Protein AF-B0SJK5-F1 (afdb_monomer_lite)

Structure (mmCIF, N/CA/C/O backbone):
data_AF-B0SJK5-F1
#
_entry.id   AF-B0SJK5-F1
#
loop_
_atom_site.group_PDB
_atom_site.id
_atom_site.type_symbol
_atom_site.label_atom_id
_atom_site.label_alt_id
_atom_site.label_comp_id
_atom_site.label_asym_id
_atom_site.label_entity_id
_atom_site.label_seq_id
_atom_site.pdbx_PDB_ins_code
_atom_site.Cartn_x
_atom_site.Cartn_y
_atom_site.Cartn_z
_atom_site.occupancy
_atom_site.B_iso_or_equiv
_atom_site.auth_seq_id
_atom_site.auth_comp_id
_atom_site.auth_asym_id
_atom_site.auth_atom_id
_atom_site.pdbx_PDB_model_num
ATOM 1 N N . MET A 1 1 ? 8.992 25.778 20.814 1.00 47.56 1 MET A N 1
ATOM 2 C CA . MET A 1 1 ? 7.884 25.949 21.784 1.00 47.56 1 MET A CA 1
ATOM 3 C C . MET A 1 1 ? 6.843 24.825 21.743 1.00 47.56 1 MET A C 1
ATOM 5 O O . MET A 1 1 ? 6.606 24.255 22.794 1.00 47.56 1 MET A O 1
ATOM 9 N N . LYS A 1 2 ? 6.296 24.401 20.588 1.00 39.75 2 LYS A N 1
ATOM 10 C CA . LYS A 1 2 ? 5.302 23.296 20.538 1.00 39.75 2 LYS A CA 1
ATOM 11 C C . LYS A 1 2 ? 5.801 21.936 21.074 1.00 39.75 2 LYS A C 1
ATOM 13 O O . LYS A 1 2 ? 5.085 21.319 21.843 1.00 39.75 2 LYS A O 1
ATOM 18 N N . LYS A 1 3 ? 7.039 21.514 20.767 1.00 38.25 3 LYS A N 1
ATOM 19 C CA . LYS A 1 3 ? 7.625 20.263 21.310 1.00 38.25 3 LYS A CA 1
ATOM 20 C C . LYS A 1 3 ? 7.894 20.305 22.821 1.00 38.25 3 LYS A C 1
ATOM 22 O O . LYS A 1 3 ? 7.738 19.289 23.484 1.00 38.25 3 LYS A O 1
ATOM 27 N N . LEU A 1 4 ? 8.253 21.473 23.364 1.00 38.00 4 LEU A N 1
ATOM 28 C CA . LEU A 1 4 ? 8.407 21.647 24.813 1.00 38.00 4 LEU A CA 1
ATOM 29 C C . LEU A 1 4 ? 7.052 21.591 25.524 1.00 38.00 4 LEU A C 1
ATOM 31 O O . LEU A 1 4 ? 6.973 21.026 26.602 1.00 38.00 4 LEU A O 1
ATOM 35 N N . LEU A 1 5 ? 5.992 22.115 24.900 1.00 36.75 5 LEU A N 1
ATOM 36 C CA . LEU A 1 5 ? 4.636 22.056 25.444 1.00 36.75 5 LEU A CA 1
ATOM 37 C C . LEU A 1 5 ? 4.098 20.615 25.473 1.00 36.75 5 LEU A C 1
ATOM 39 O O . LEU A 1 5 ? 3.476 20.223 26.448 1.00 36.75 5 LEU A O 1
ATOM 43 N N . THR A 1 6 ? 4.384 19.796 24.453 1.00 42.41 6 THR A N 1
ATOM 44 C CA . THR A 1 6 ? 3.988 18.375 24.434 1.00 42.41 6 THR A CA 1
ATOM 45 C C . THR A 1 6 ? 4.735 17.547 25.481 1.00 42.41 6 T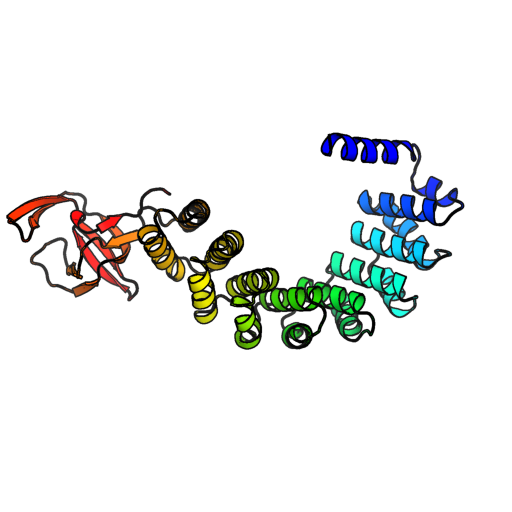HR A C 1
ATOM 47 O O . THR A 1 6 ? 4.131 16.683 26.105 1.00 42.41 6 THR A O 1
ATOM 50 N N . ILE A 1 7 ? 6.024 17.832 25.706 1.00 40.44 7 ILE A N 1
ATOM 51 C CA . ILE A 1 7 ? 6.830 17.179 26.751 1.00 40.44 7 ILE A CA 1
ATOM 52 C C . ILE A 1 7 ? 6.402 17.654 28.147 1.00 40.44 7 ILE A C 1
ATOM 54 O O . ILE A 1 7 ? 6.327 16.835 29.055 1.00 40.44 7 ILE A O 1
ATOM 58 N N . LEU A 1 8 ? 6.044 18.934 28.317 1.00 32.25 8 LEU A N 1
ATOM 59 C CA . LEU A 1 8 ? 5.482 19.431 29.576 1.00 32.25 8 LEU A CA 1
ATOM 60 C C . LEU A 1 8 ? 4.108 18.820 29.869 1.00 32.25 8 LEU A C 1
ATOM 62 O O . LEU A 1 8 ? 3.870 18.450 31.006 1.00 32.25 8 LEU A O 1
ATOM 66 N N . ILE A 1 9 ? 3.228 18.664 28.873 1.00 42.56 9 ILE A N 1
ATOM 67 C CA . ILE A 1 9 ? 1.924 18.001 29.056 1.00 42.56 9 ILE A CA 1
ATOM 68 C C . ILE A 1 9 ? 2.115 16.519 29.418 1.00 42.56 9 ILE A C 1
ATOM 70 O O . ILE A 1 9 ? 1.427 16.027 30.303 1.00 42.56 9 ILE A O 1
ATOM 74 N N . PHE A 1 10 ? 3.090 15.833 28.804 1.00 41.62 10 PHE A N 1
ATOM 75 C CA . PHE A 1 10 ? 3.460 14.456 29.165 1.00 41.62 10 PHE A CA 1
ATOM 76 C C . PHE A 1 10 ? 4.042 14.342 30.581 1.00 41.62 10 PHE A C 1
ATOM 78 O O . PHE A 1 10 ? 3.760 13.374 31.281 1.00 41.62 10 PHE A O 1
ATOM 85 N N . ALA A 1 11 ? 4.846 15.317 31.012 1.00 41.62 11 ALA A N 1
ATOM 86 C CA . ALA A 1 11 ? 5.429 15.346 32.352 1.00 41.62 11 ALA A CA 1
ATOM 87 C C . ALA A 1 11 ? 4.406 15.748 33.431 1.00 41.62 11 ALA A C 1
ATOM 89 O O . ALA A 1 11 ? 4.452 15.216 34.535 1.00 41.62 11 ALA A O 1
ATOM 90 N N . LEU A 1 12 ? 3.450 16.624 33.102 1.00 38.00 12 LEU A N 1
ATOM 91 C CA . LEU A 1 12 ? 2.357 17.026 33.993 1.00 38.00 12 LEU A CA 1
ATOM 92 C C . LEU A 1 12 ? 1.310 15.915 34.179 1.00 38.00 12 LEU A C 1
ATOM 94 O O . LEU A 1 12 ? 0.742 15.828 35.261 1.00 38.00 12 LEU A O 1
ATOM 98 N N . SER A 1 13 ? 1.090 15.035 33.191 1.00 45.41 13 SER A N 1
ATOM 99 C CA . SER A 1 13 ? 0.255 13.836 33.380 1.00 45.41 13 SER A CA 1
ATOM 100 C C . SER A 1 13 ? 0.984 12.724 34.142 1.00 45.41 13 SER A C 1
ATOM 102 O O . SER A 1 13 ? 0.387 12.082 34.995 1.00 45.41 13 SER A O 1
ATOM 104 N N . PHE A 1 14 ? 2.292 12.535 33.917 1.00 44.62 14 PHE A N 1
ATOM 105 C CA . PHE A 1 14 ? 3.084 11.550 34.675 1.00 44.62 14 PHE A CA 1
ATOM 106 C C . PHE A 1 14 ? 3.278 11.921 36.155 1.00 44.62 14 PHE A C 1
ATOM 108 O O . PHE A 1 14 ? 3.555 11.048 36.969 1.00 44.62 14 PHE A O 1
ATOM 115 N N . GLN A 1 15 ? 3.137 13.200 36.521 1.00 42.47 15 GLN A N 1
ATOM 116 C CA . GLN A 1 15 ? 3.214 13.650 37.915 1.00 42.47 15 GLN A CA 1
ATOM 117 C C . GLN A 1 15 ? 1.890 13.537 38.689 1.00 42.47 15 GLN A C 1
ATOM 119 O O . GLN A 1 15 ? 1.897 13.763 39.897 1.00 42.47 15 GLN A O 1
ATOM 124 N N . LEU A 1 16 ? 0.775 13.176 38.038 1.00 49.16 16 LEU A N 1
ATOM 125 C CA . LEU A 1 16 ? -0.516 12.978 38.713 1.00 49.16 16 LEU A CA 1
ATOM 126 C C . LEU A 1 16 ? -0.688 11.569 39.303 1.00 49.16 16 LEU A C 1
ATOM 128 O O . LEU A 1 16 ? -1.448 11.417 40.252 1.00 49.16 16 LEU A O 1
ATOM 132 N N . TYR A 1 17 ? 0.076 10.580 38.830 1.00 55.12 17 TYR A N 1
ATOM 133 C CA . TYR A 1 17 ? 0.035 9.207 39.337 1.00 55.12 17 TYR A CA 1
ATOM 134 C C . TYR A 1 17 ? 1.435 8.743 39.735 1.00 55.12 17 TYR A C 1
ATOM 136 O O . TYR A 1 17 ? 2.128 8.034 39.013 1.00 55.12 17 TYR A O 1
ATOM 144 N N . ALA A 1 18 ? 1.873 9.167 40.920 1.00 50.09 18 ALA A N 1
ATOM 145 C CA . ALA A 1 18 ? 3.076 8.627 41.555 1.00 50.09 18 ALA A CA 1
ATOM 146 C C . ALA A 1 18 ? 2.857 7.204 42.139 1.00 50.09 18 ALA A C 1
ATOM 148 O O . ALA A 1 18 ? 3.773 6.657 42.754 1.00 50.09 18 ALA A O 1
ATOM 149 N N . GLY A 1 19 ? 1.654 6.626 41.977 1.00 63.62 19 GLY A N 1
ATOM 150 C CA . GLY A 1 19 ? 1.214 5.332 42.510 1.00 63.62 19 GLY A CA 1
ATOM 151 C C . GLY A 1 19 ? 1.031 4.230 41.455 1.00 63.62 19 GLY A C 1
ATOM 152 O O . GLY A 1 19 ? 1.315 4.406 40.271 1.00 63.62 19 GLY A O 1
ATOM 153 N N . ASP A 1 20 ? 0.589 3.046 41.893 1.00 85.25 20 ASP A N 1
ATOM 154 C CA . ASP A 1 20 ? 0.128 1.995 40.978 1.00 85.25 20 ASP A CA 1
ATOM 155 C C . ASP A 1 20 ? -1.235 2.410 40.413 1.00 85.25 20 ASP A C 1
ATOM 157 O O . ASP A 1 20 ? -2.214 2.459 41.158 1.00 85.25 20 ASP A O 1
ATOM 161 N N . LEU A 1 21 ? -1.317 2.622 39.093 1.00 92.44 21 LEU A N 1
ATOM 162 C CA . LEU A 1 21 ? -2.557 2.968 38.383 1.00 92.44 21 LEU A CA 1
ATOM 163 C C . LEU A 1 21 ? -3.749 2.077 38.776 1.00 92.44 21 LEU A C 1
ATOM 165 O O . LEU A 1 21 ? -4.899 2.502 38.701 1.00 92.44 21 LEU A O 1
ATOM 169 N N . LYS A 1 22 ? -3.510 0.821 39.182 1.00 91.31 22 LYS A N 1
ATOM 170 C CA . LYS A 1 22 ? -4.571 -0.071 39.669 1.00 91.31 22 LYS A CA 1
ATOM 171 C C . LYS A 1 22 ? -5.214 0.428 40.962 1.00 91.31 22 LYS A C 1
ATOM 173 O O . LYS A 1 22 ? -6.420 0.254 41.133 1.00 91.31 22 LYS A O 1
ATOM 178 N N . ASP A 1 23 ? -4.425 0.958 41.882 1.00 91.38 23 ASP A N 1
ATOM 179 C CA . ASP A 1 23 ? -4.920 1.498 43.142 1.00 91.38 23 ASP A CA 1
ATOM 180 C C . ASP A 1 23 ? -5.551 2.872 42.930 1.00 91.38 23 ASP A C 1
ATOM 182 O O . ASP A 1 23 ? -6.634 3.114 43.461 1.00 91.38 23 ASP A O 1
ATOM 186 N N . ASP A 1 24 ? -4.977 3.683 42.042 1.00 93.31 24 ASP A N 1
ATOM 187 C CA . ASP A 1 24 ? -5.571 4.954 41.621 1.00 93.31 24 ASP A CA 1
ATOM 188 C C . ASP A 1 24 ? -6.954 4.741 40.979 1.00 93.31 24 ASP A C 1
ATOM 190 O O . ASP A 1 2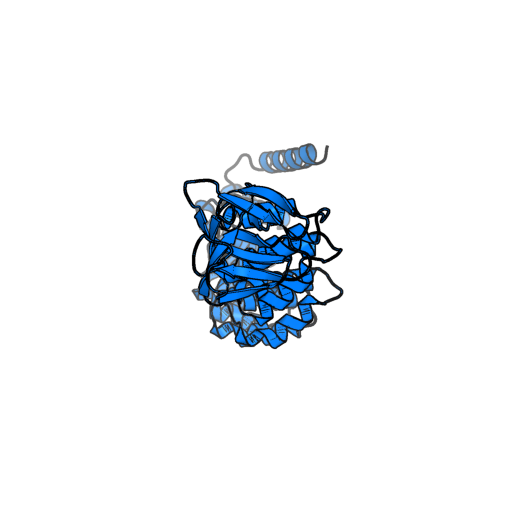4 ? -7.915 5.449 41.271 1.00 93.31 24 ASP A O 1
ATOM 194 N N . LEU A 1 25 ? -7.116 3.693 40.161 1.00 94.69 25 LEU A N 1
ATOM 195 C CA . LEU A 1 25 ? -8.410 3.357 39.558 1.00 94.69 25 LEU A CA 1
ATOM 196 C C . LEU A 1 25 ? -9.474 2.989 40.605 1.00 94.69 25 LEU A C 1
ATOM 198 O O . LEU A 1 25 ? -10.662 3.214 40.374 1.00 94.69 25 LEU A O 1
ATOM 202 N N . LYS A 1 26 ? -9.071 2.398 41.738 1.00 91.75 26 LYS A N 1
ATOM 203 C CA . LYS A 1 26 ? -9.996 2.034 42.825 1.00 91.75 26 LYS A CA 1
ATOM 204 C C . LYS A 1 26 ? -10.396 3.238 43.668 1.00 91.75 26 LYS A C 1
ATOM 206 O O . LYS A 1 26 ? -11.513 3.251 44.177 1.00 91.75 26 LYS A O 1
ATOM 211 N N . SER A 1 27 ? -9.483 4.185 43.877 1.00 92.56 27 SER A N 1
ATOM 212 C CA . SER A 1 27 ? -9.751 5.401 44.649 1.00 92.56 27 SER A CA 1
ATOM 213 C C . SER A 1 27 ? -10.490 6.460 43.831 1.00 92.56 27 SER A C 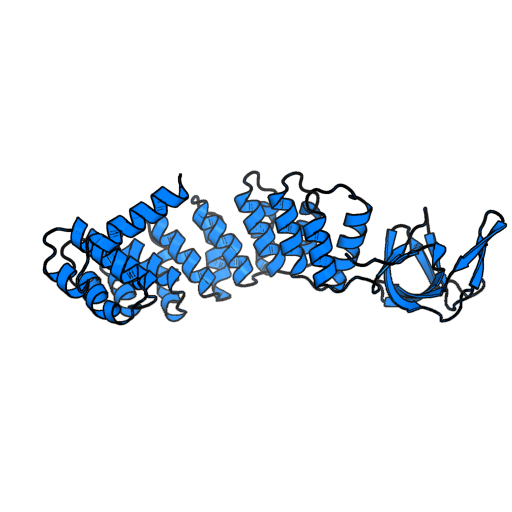1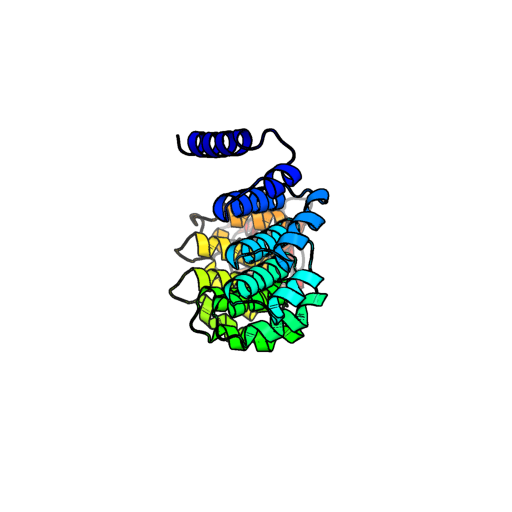
ATOM 215 O O . SER A 1 27 ? -11.137 7.325 44.420 1.00 92.56 27 SER A O 1
ATOM 217 N N . ALA A 1 28 ? -10.443 6.366 42.498 1.00 93.38 28 ALA A N 1
ATOM 218 C CA . ALA A 1 28 ? -11.090 7.307 41.601 1.00 93.38 28 ALA A CA 1
ATOM 219 C C . ALA A 1 28 ? -12.609 7.386 41.820 1.00 93.38 28 ALA A C 1
ATOM 221 O O . ALA A 1 28 ? -13.339 6.393 41.724 1.00 93.38 28 ALA A O 1
ATOM 222 N N . THR A 1 29 ? -13.101 8.601 42.061 1.00 89.00 29 THR A N 1
ATOM 223 C CA . THR A 1 29 ? -14.508 8.838 42.442 1.00 89.00 29 THR A CA 1
ATOM 224 C C . THR A 1 29 ? -15.389 9.278 41.278 1.00 89.00 29 THR A C 1
ATOM 226 O O . THR A 1 29 ? -16.610 9.157 41.355 1.00 89.00 29 THR A O 1
ATOM 229 N N . GLY A 1 30 ? -14.792 9.758 40.184 1.00 92.00 30 GLY A N 1
ATOM 230 C CA . GLY A 1 30 ? -15.519 10.287 39.032 1.00 92.00 30 GLY A CA 1
ATOM 231 C C . GLY A 1 30 ? -15.109 9.661 37.703 1.00 92.00 30 GLY A C 1
ATOM 232 O O . GLY A 1 30 ? -13.968 9.242 37.512 1.00 92.00 30 GLY A O 1
ATOM 233 N N . ASP A 1 31 ? -16.036 9.679 36.742 1.00 94.00 31 ASP A N 1
ATOM 234 C CA . ASP A 1 31 ? -15.820 9.181 35.379 1.00 94.00 31 ASP A CA 1
ATOM 235 C C . ASP A 1 31 ? -14.565 9.764 34.728 1.00 94.00 31 ASP A C 1
ATOM 237 O O . ASP A 1 31 ? -13.803 9.032 34.107 1.00 94.00 31 ASP A O 1
ATOM 241 N N . SER A 1 32 ? -14.329 11.073 34.867 1.00 94.88 32 SER A N 1
ATOM 242 C CA . SER A 1 32 ? -13.195 11.741 34.214 1.00 94.88 32 SER A CA 1
ATOM 243 C C . SER A 1 32 ? -11.845 11.203 34.691 1.00 94.88 32 SER A C 1
ATOM 245 O O . SER A 1 32 ? -10.926 11.050 33.889 1.00 94.88 32 SER A O 1
ATOM 247 N N . GLU A 1 33 ? -11.727 10.919 35.986 1.00 95.50 33 GLU A N 1
ATOM 248 C CA . GLU A 1 33 ? -10.512 10.387 36.599 1.00 95.50 33 GLU A CA 1
ATOM 249 C C . GLU A 1 33 ? -10.305 8.930 36.172 1.00 95.50 33 GLU A C 1
ATOM 251 O O . GLU A 1 33 ? -9.268 8.599 35.597 1.00 95.50 33 GLU A O 1
ATOM 256 N N . LYS A 1 34 ? -11.351 8.097 36.298 1.00 96.94 34 LYS A N 1
ATOM 257 C CA . LYS A 1 34 ? -11.345 6.700 35.828 1.00 96.94 34 LYS A CA 1
ATOM 258 C C . LYS A 1 34 ? -10.966 6.601 34.345 1.00 96.94 34 LYS A C 1
ATOM 260 O O . LYS A 1 34 ? -10.162 5.753 33.970 1.00 96.94 34 LYS A O 1
ATOM 265 N N . ILE A 1 35 ? -11.506 7.481 33.499 1.00 97.75 35 ILE A N 1
ATOM 266 C CA . ILE A 1 35 ? -11.202 7.536 32.060 1.00 97.75 35 ILE A CA 1
ATOM 267 C C . ILE A 1 35 ? -9.724 7.873 31.819 1.00 97.75 35 ILE A C 1
ATOM 269 O O . ILE A 1 35 ? -9.089 7.213 30.997 1.00 97.75 35 ILE A O 1
ATOM 273 N N . SER A 1 36 ? -9.160 8.856 32.532 1.00 97.19 36 SER A N 1
ATOM 274 C CA . SER A 1 36 ? -7.736 9.205 32.401 1.00 97.19 36 SER A CA 1
ATOM 275 C C . SER A 1 36 ? -6.839 8.026 32.775 1.00 97.19 36 SER A C 1
ATOM 277 O O . SER A 1 36 ? -5.954 7.658 32.003 1.00 97.19 36 SER A O 1
ATOM 279 N N . ILE A 1 37 ? -7.127 7.378 33.906 1.00 97.94 37 ILE A N 1
ATOM 280 C CA . ILE A 1 37 ? -6.361 6.228 34.402 1.00 97.94 37 ILE A CA 1
ATOM 281 C C . ILE A 1 37 ? -6.437 5.062 33.416 1.00 97.94 37 ILE A C 1
ATOM 283 O O . ILE A 1 37 ? -5.417 4.475 33.059 1.00 97.94 37 ILE A O 1
ATOM 287 N N . LEU A 1 38 ? -7.634 4.745 32.913 1.00 98.38 38 LEU A N 1
ATOM 288 C CA . LEU A 1 38 ? -7.813 3.697 31.909 1.00 98.38 38 LEU A CA 1
ATOM 289 C C . LEU A 1 38 ? -7.038 4.004 30.625 1.00 98.38 38 LEU A C 1
ATOM 291 O O . LEU A 1 38 ? -6.437 3.096 30.046 1.00 98.38 38 LEU A O 1
ATOM 295 N N . ALA A 1 39 ? -7.031 5.257 30.167 1.00 98.06 39 ALA A N 1
ATOM 296 C CA . ALA A 1 39 ? -6.271 5.660 28.988 1.00 98.06 39 ALA A CA 1
ATOM 297 C C . ALA A 1 39 ? -4.755 5.496 29.200 1.00 98.06 39 ALA A C 1
ATOM 299 O O . ALA A 1 39 ? -4.051 5.052 28.292 1.00 98.06 39 ALA A O 1
ATOM 300 N N . GLU A 1 40 ? -4.248 5.821 30.389 1.00 97.56 40 GLU A N 1
ATOM 301 C CA . GLU A 1 40 ? -2.839 5.629 30.751 1.00 97.56 40 GLU A CA 1
ATOM 302 C C . GLU A 1 40 ? -2.464 4.148 30.844 1.00 97.56 40 GLU A C 1
ATOM 304 O O . GLU A 1 40 ? -1.473 3.730 30.240 1.00 97.56 40 GLU A O 1
ATOM 309 N N . MET A 1 41 ? -3.308 3.331 31.484 1.00 97.44 41 MET A N 1
ATOM 310 C CA . MET A 1 41 ? -3.168 1.873 31.494 1.00 97.44 41 MET A CA 1
ATOM 311 C C . MET A 1 41 ? -3.074 1.314 30.071 1.00 97.44 41 MET A C 1
ATOM 313 O O . MET A 1 41 ? -2.173 0.530 29.781 1.00 97.44 41 MET A O 1
ATOM 317 N N . GLY A 1 42 ? -3.957 1.749 29.166 1.00 97.25 42 GLY A N 1
ATOM 318 C CA . GLY A 1 42 ? -3.936 1.344 27.759 1.00 97.25 42 GLY A CA 1
ATOM 319 C C . GLY A 1 42 ? -2.618 1.689 27.060 1.00 97.25 42 GLY A C 1
ATOM 320 O O . GLY A 1 42 ? -1.951 0.820 26.496 1.00 97.25 42 GLY A O 1
ATOM 321 N N . LYS A 1 43 ? -2.208 2.959 27.152 1.00 96.88 43 LYS A N 1
ATOM 322 C CA . LYS A 1 43 ? -0.992 3.487 26.510 1.00 96.88 43 LYS A CA 1
ATOM 323 C C . LYS A 1 43 ? 0.304 2.897 27.057 1.00 96.88 43 LYS A C 1
ATOM 325 O O . LYS A 1 43 ? 1.282 2.848 26.313 1.00 96.88 43 LYS A O 1
ATOM 330 N N . SER A 1 44 ? 0.323 2.460 28.317 1.00 95.62 44 SER A N 1
ATOM 331 C CA . SER A 1 44 ? 1.498 1.818 28.921 1.00 95.62 44 SER A CA 1
ATOM 332 C C . SER A 1 44 ? 1.924 0.547 28.175 1.00 95.62 44 SER A C 1
ATOM 334 O O . SER A 1 44 ? 3.106 0.210 28.151 1.00 95.62 44 SER A O 1
ATOM 336 N N . GLY A 1 45 ? 0.971 -0.169 27.561 1.00 93.75 45 GLY A N 1
ATOM 337 C CA . GLY A 1 45 ? 1.222 -1.469 26.941 1.00 93.75 45 GLY A CA 1
ATOM 338 C C . GLY A 1 45 ? 1.455 -2.611 27.940 1.00 93.75 45 GLY A C 1
ATOM 339 O O . GLY A 1 45 ? 1.775 -3.724 27.521 1.00 93.75 45 GLY A O 1
ATOM 340 N N . GLU A 1 46 ? 1.320 -2.376 29.249 1.00 95.00 46 GLU A N 1
ATOM 341 C CA . GLU A 1 46 ? 1.644 -3.375 30.266 1.00 95.00 46 GLU A CA 1
ATOM 342 C C . GLU A 1 46 ? 0.520 -4.403 30.450 1.00 95.00 46 GLU A C 1
ATOM 344 O O . GLU A 1 46 ? -0.617 -4.086 30.805 1.00 95.00 46 GLU A O 1
ATOM 349 N N . THR A 1 47 ? 0.858 -5.686 30.296 1.00 95.75 47 THR A N 1
ATOM 350 C CA . THR A 1 47 ? -0.106 -6.799 30.372 1.00 95.75 47 THR A CA 1
ATOM 351 C C . THR A 1 47 ? -0.795 -6.919 31.731 1.00 95.75 47 THR A C 1
ATOM 353 O O . THR A 1 47 ? -1.923 -7.410 31.805 1.00 95.75 47 THR A O 1
ATOM 356 N N . LYS A 1 48 ? -0.162 -6.425 32.805 1.00 95.44 48 LYS A N 1
ATOM 357 C CA . LYS A 1 48 ? -0.740 -6.393 34.157 1.00 95.44 48 LYS A CA 1
ATOM 358 C C . LYS A 1 48 ? -2.051 -5.594 34.219 1.00 95.44 48 LYS A C 1
ATOM 360 O O . LYS A 1 48 ? -2.889 -5.882 35.073 1.00 95.44 48 LYS A O 1
ATOM 365 N N . TYR A 1 49 ? -2.261 -4.655 33.290 1.00 97.56 49 TYR A N 1
ATOM 366 C CA . TYR A 1 49 ? -3.478 -3.847 33.221 1.00 97.56 49 TYR A CA 1
ATOM 367 C C . TYR A 1 49 ? -4.613 -4.478 32.410 1.00 97.56 49 TYR A C 1
ATOM 369 O O . TYR A 1 49 ? -5.742 -4.007 32.494 1.00 97.56 49 TYR A O 1
ATOM 377 N N . VAL A 1 50 ? -4.385 -5.586 31.696 1.00 97.94 50 VAL A N 1
ATOM 378 C CA . VAL A 1 50 ? -5.448 -6.237 30.908 1.00 97.94 50 VAL A CA 1
ATOM 379 C C . VAL A 1 50 ? -6.644 -6.600 31.785 1.00 97.94 50 VAL A C 1
ATOM 381 O O . VAL A 1 50 ? -7.777 -6.281 31.436 1.00 97.94 50 VAL A O 1
ATOM 384 N N . LYS A 1 51 ? -6.409 -7.218 32.949 1.00 97.56 51 LYS A N 1
ATOM 385 C CA . LYS A 1 51 ? -7.485 -7.614 33.867 1.00 97.56 51 LYS A CA 1
ATOM 386 C C . LYS A 1 51 ? -8.276 -6.418 34.433 1.00 97.56 51 LYS A C 1
ATOM 388 O O . LYS A 1 51 ? -9.488 -6.417 34.242 1.00 97.56 51 LYS A O 1
ATOM 393 N N . PRO A 1 52 ? -7.664 -5.406 35.084 1.00 97.19 52 PRO A N 1
ATOM 394 C CA . PRO A 1 52 ? -8.426 -4.275 35.624 1.00 97.19 52 PRO A CA 1
ATOM 395 C C . PRO A 1 52 ? -9.146 -3.465 34.537 1.00 97.19 52 PRO A C 1
ATOM 397 O O . PRO A 1 52 ? -10.273 -3.029 34.757 1.00 97.19 52 PRO A O 1
ATOM 400 N N . VAL A 1 53 ? -8.559 -3.318 33.343 1.00 98.56 53 VAL A N 1
ATOM 401 C CA . VAL A 1 53 ? -9.244 -2.667 32.215 1.00 98.56 53 VAL A CA 1
ATOM 402 C C . VAL A 1 53 ? -10.439 -3.511 31.750 1.00 98.56 53 VAL A C 1
ATOM 404 O O . VAL A 1 53 ? -11.518 -2.969 31.529 1.00 98.56 53 VAL A O 1
ATOM 407 N N . THR A 1 54 ? -10.292 -4.836 31.661 1.00 98.62 54 THR A N 1
ATOM 408 C CA . THR A 1 54 ? -11.400 -5.743 31.308 1.00 98.62 54 THR A CA 1
ATOM 409 C C . THR A 1 54 ? -12.549 -5.652 32.314 1.00 98.62 54 THR A C 1
ATOM 411 O O . THR A 1 54 ? -13.708 -5.575 31.917 1.00 98.62 54 THR A O 1
ATOM 414 N N . GLU A 1 55 ? -12.247 -5.578 33.612 1.00 98.00 55 GLU A N 1
ATOM 415 C CA . GLU A 1 55 ? -13.264 -5.396 34.655 1.00 98.00 55 GLU A CA 1
ATOM 416 C C . GLU A 1 55 ? -14.049 -4.086 34.468 1.00 98.00 55 GLU A C 1
ATOM 418 O O . GLU A 1 55 ? -15.266 -4.078 34.654 1.00 98.00 55 GLU A O 1
ATOM 423 N N . GLN A 1 56 ? -13.392 -2.998 34.046 1.00 98.31 56 GLN A N 1
ATOM 424 C CA . GLN A 1 56 ? -14.076 -1.738 33.732 1.00 98.31 56 GLN A CA 1
ATOM 425 C C . GLN A 1 56 ? -14.889 -1.797 32.438 1.00 98.31 56 GLN A C 1
ATOM 427 O O . GLN A 1 56 ? -15.922 -1.139 32.364 1.00 98.31 56 GLN A O 1
ATOM 432 N N . LEU A 1 57 ? -14.488 -2.595 31.443 1.00 98.56 57 LEU A N 1
ATOM 433 C CA . LEU A 1 57 ? -15.327 -2.847 30.267 1.00 98.56 57 LEU A CA 1
ATOM 434 C C . LEU A 1 57 ? -16.617 -3.575 30.662 1.00 98.56 57 LEU A C 1
ATOM 436 O O . LEU A 1 57 ? -17.685 -3.224 30.182 1.00 98.56 57 LEU A O 1
ATOM 440 N N . GLU A 1 58 ? -16.533 -4.574 31.539 1.00 97.94 58 GLU A N 1
ATOM 441 C CA . GLU A 1 58 ? -17.690 -5.397 31.910 1.00 97.94 58 GLU A CA 1
ATOM 442 C C . GLU A 1 58 ? -18.613 -4.728 32.937 1.00 97.94 58 GLU A C 1
ATOM 444 O O . GLU A 1 58 ? -19.823 -4.952 32.917 1.00 97.94 58 GLU A O 1
ATOM 449 N N . LYS A 1 59 ? -18.047 -3.954 33.871 1.00 96.69 59 LYS A N 1
ATOM 450 C CA . LYS A 1 59 ? -18.752 -3.473 35.075 1.00 96.69 59 LYS A CA 1
ATOM 451 C C . LYS A 1 59 ? -18.670 -1.962 35.282 1.00 96.69 59 LYS A C 1
ATOM 453 O O . LYS A 1 59 ? -19.129 -1.474 36.311 1.00 96.69 59 LYS A O 1
ATOM 458 N N . GLY A 1 60 ? -18.080 -1.224 34.342 1.00 96.06 60 GLY A N 1
ATOM 459 C CA . GLY A 1 60 ? -17.984 0.231 34.417 1.00 96.06 60 GLY A CA 1
ATOM 460 C C . GLY A 1 60 ? -19.364 0.879 34.530 1.00 96.06 60 GLY A C 1
ATOM 461 O O . GLY A 1 60 ? -20.272 0.569 33.755 1.00 96.06 60 GLY A O 1
ATOM 462 N N . GLU A 1 61 ? -19.505 1.787 35.496 1.00 93.56 61 GLU A N 1
ATOM 463 C CA . GLU A 1 61 ? -20.782 2.413 35.876 1.00 93.56 61 GLU A CA 1
ATOM 464 C C . GLU A 1 61 ? -21.427 3.167 34.709 1.00 93.56 61 GLU A C 1
ATOM 466 O O . GLU A 1 61 ? -22.635 3.072 34.488 1.00 93.56 61 GLU A O 1
ATOM 471 N N . SER A 1 62 ? -20.615 3.877 33.923 1.00 96.25 62 SER A N 1
ATOM 472 C CA . SER A 1 62 ? -21.073 4.641 32.767 1.00 96.25 62 SER A CA 1
ATOM 473 C C . SER A 1 62 ? -20.558 4.069 31.449 1.00 96.25 62 SER A C 1
ATOM 475 O O . SER A 1 62 ? -19.488 3.459 31.366 1.00 96.25 62 SER A O 1
ATOM 477 N N . SER A 1 63 ? -21.306 4.336 30.378 1.00 97.19 63 SER A N 1
ATOM 478 C CA . SER A 1 63 ? -20.911 3.994 29.009 1.00 97.19 63 SER A CA 1
ATOM 479 C C . SER A 1 63 ? -19.577 4.618 28.605 1.00 97.19 63 SER A C 1
ATOM 481 O O . SER A 1 63 ? -18.821 4.028 27.840 1.00 97.19 63 SER A O 1
ATOM 483 N N . LYS A 1 64 ? -19.236 5.790 29.156 1.00 97.56 64 LYS A N 1
ATOM 484 C CA . LYS A 1 64 ? -17.958 6.464 28.896 1.00 97.56 64 LYS A CA 1
ATOM 485 C C . LYS A 1 64 ? -16.782 5.689 29.486 1.00 97.56 64 LYS A C 1
ATOM 487 O O . LYS A 1 64 ? -15.766 5.543 28.810 1.00 97.56 64 LYS A O 1
ATOM 492 N N . ILE A 1 65 ? -16.930 5.161 30.705 1.00 98.19 65 ILE A N 1
ATOM 493 C CA . ILE A 1 65 ? -15.918 4.301 31.337 1.00 98.19 65 ILE A CA 1
ATOM 494 C C . ILE A 1 65 ? -15.747 3.017 30.524 1.00 98.19 65 ILE A C 1
ATOM 496 O O . ILE A 1 65 ? -14.622 2.673 30.162 1.00 98.19 65 ILE A O 1
ATOM 500 N N . ARG A 1 66 ? -16.852 2.340 30.181 1.00 98.56 66 ARG A N 1
ATOM 501 C CA . ARG A 1 66 ? -16.804 1.092 29.400 1.00 98.56 66 ARG A CA 1
ATOM 502 C C . ARG A 1 66 ? -16.203 1.306 28.008 1.00 98.56 66 ARG A C 1
ATOM 504 O O . ARG A 1 66 ? -15.357 0.527 27.580 1.00 98.56 66 ARG A O 1
ATOM 511 N N . ALA A 1 67 ? -16.559 2.396 27.327 1.00 98.62 67 ALA A N 1
ATOM 512 C CA . ALA A 1 67 ? -15.988 2.748 26.029 1.00 98.62 67 ALA A CA 1
ATOM 513 C C . ALA A 1 67 ? -14.483 3.042 26.129 1.00 98.62 67 ALA A C 1
ATOM 515 O O . ALA A 1 67 ? -13.707 2.540 25.319 1.00 98.62 67 ALA A O 1
ATOM 516 N N . GLN A 1 68 ? -14.043 3.791 27.148 1.00 98.62 68 GLN A N 1
ATOM 517 C CA . GLN A 1 68 ? -12.615 4.014 27.371 1.00 98.62 68 GLN A CA 1
ATOM 518 C C . GLN A 1 68 ? -11.881 2.704 27.679 1.00 98.62 68 GLN A C 1
ATOM 520 O O . GLN A 1 68 ? -10.789 2.486 27.158 1.00 98.62 68 GLN A O 1
ATOM 525 N N . ALA A 1 69 ? -12.474 1.814 28.476 1.00 98.69 69 ALA A N 1
ATOM 526 C CA . ALA A 1 69 ? -11.907 0.501 28.747 1.00 98.69 69 ALA A CA 1
ATOM 527 C C . ALA A 1 69 ? -11.757 -0.335 27.462 1.00 98.69 69 ALA A C 1
ATOM 529 O O . ALA A 1 69 ? -10.703 -0.935 27.247 1.00 98.69 69 ALA A O 1
ATOM 530 N N . ALA A 1 70 ? -12.751 -0.316 26.565 1.00 98.81 70 ALA A N 1
ATOM 531 C CA . ALA A 1 70 ? -12.654 -0.959 25.254 1.00 98.81 70 ALA A CA 1
ATOM 532 C C . ALA A 1 70 ? -11.486 -0.398 24.423 1.00 98.81 70 ALA A C 1
ATOM 534 O O . ALA A 1 70 ? -10.657 -1.164 23.927 1.00 98.81 70 ALA A O 1
ATOM 535 N N . THR A 1 71 ? -11.366 0.931 24.333 1.00 98.62 71 THR A N 1
ATOM 536 C CA . THR A 1 71 ? -10.242 1.603 23.658 1.00 98.62 71 THR A CA 1
ATOM 537 C C . THR A 1 71 ? -8.897 1.170 24.243 1.00 98.62 71 THR A C 1
ATOM 539 O O . THR A 1 71 ? -7.994 0.775 23.502 1.00 98.62 71 THR A O 1
ATOM 542 N N . SER A 1 72 ? -8.777 1.159 25.572 1.00 98.69 72 SER A N 1
ATOM 543 C CA . SER A 1 72 ? -7.557 0.756 26.274 1.00 98.69 72 SER A CA 1
ATOM 544 C C . SER A 1 72 ? -7.203 -0.717 26.050 1.00 98.69 72 SER A C 1
ATOM 546 O O . SER A 1 72 ? -6.027 -1.044 25.909 1.00 98.69 72 SER A O 1
ATOM 548 N N . LEU A 1 73 ? -8.185 -1.620 25.937 1.00 98.69 73 LEU A N 1
ATOM 549 C CA . LEU A 1 73 ? -7.936 -3.011 25.530 1.00 98.69 73 LEU A CA 1
ATOM 550 C C . LEU A 1 73 ? -7.427 -3.112 24.088 1.00 98.69 73 LEU A C 1
ATOM 552 O O . LEU A 1 73 ? -6.555 -3.936 23.803 1.00 98.69 73 LEU A O 1
ATOM 556 N N . GLY A 1 74 ? -7.919 -2.256 23.190 1.00 98.12 74 GLY A N 1
ATOM 557 C CA . GLY A 1 74 ? -7.390 -2.119 21.834 1.00 98.12 74 GLY A CA 1
ATOM 558 C C . GLY A 1 74 ? -5.926 -1.669 21.810 1.00 98.12 74 GLY A C 1
ATOM 559 O O . GLY A 1 74 ? -5.136 -2.197 21.022 1.00 98.12 74 GLY A O 1
ATOM 560 N N . ASP A 1 75 ? -5.546 -0.734 22.685 1.00 98.06 75 ASP A N 1
ATOM 561 C CA . ASP A 1 75 ? -4.156 -0.284 22.872 1.00 98.06 75 ASP A CA 1
ATOM 562 C C . ASP A 1 75 ? -3.260 -1.410 23.406 1.00 98.06 75 ASP A C 1
ATOM 564 O O . ASP A 1 75 ? -2.199 -1.676 22.836 1.00 98.06 75 ASP A O 1
ATOM 568 N N . LEU A 1 76 ? -3.739 -2.135 24.421 1.00 97.75 76 LEU A N 1
ATOM 569 C CA . LEU A 1 76 ? -3.080 -3.313 25.002 1.00 97.75 76 LEU A CA 1
ATOM 570 C C . LEU A 1 76 ? -3.065 -4.529 24.062 1.00 97.75 76 LEU A C 1
ATOM 572 O O . LEU A 1 76 ? -2.398 -5.524 24.345 1.00 97.75 76 LEU A O 1
ATOM 576 N N . LYS A 1 77 ? -3.812 -4.470 22.955 1.00 97.12 77 LYS A N 1
ATOM 577 C CA . LYS A 1 77 ? -4.056 -5.573 22.019 1.00 97.12 77 LYS A CA 1
ATOM 578 C C . LYS A 1 77 ? -4.594 -6.846 22.699 1.00 97.12 77 LYS A C 1
ATOM 580 O O . LYS A 1 77 ? -4.194 -7.957 22.346 1.00 97.12 77 LYS A O 1
ATOM 585 N N . ALA A 1 78 ? -5.502 -6.693 23.663 1.00 96.81 78 ALA A N 1
ATOM 586 C CA . ALA A 1 78 ? -6.016 -7.772 24.511 1.00 96.81 78 ALA A CA 1
ATOM 587 C C . ALA A 1 78 ? -7.555 -7.751 24.636 1.00 96.81 78 ALA A C 1
ATOM 589 O O . ALA A 1 78 ? -8.223 -6.933 24.014 1.00 96.81 78 ALA A O 1
ATOM 590 N N . GLY A 1 79 ? -8.121 -8.685 25.414 1.00 95.50 79 GLY A N 1
ATOM 591 C CA . GLY A 1 79 ? -9.550 -8.692 25.771 1.00 95.50 79 GLY A CA 1
ATOM 592 C C . GLY A 1 79 ? -10.515 -8.938 24.607 1.00 95.50 79 GLY A C 1
ATOM 593 O O . GLY A 1 79 ? -11.630 -8.429 24.605 1.00 95.50 79 GLY A O 1
ATOM 594 N N . PHE A 1 80 ? -10.094 -9.667 23.565 1.00 94.69 80 PHE A N 1
ATOM 595 C CA . PHE A 1 80 ? -10.888 -9.784 22.335 1.00 94.69 80 PHE A CA 1
ATOM 596 C C . PHE A 1 80 ? -12.265 -10.442 22.547 1.00 94.69 80 PHE A C 1
ATOM 598 O O . PHE A 1 80 ? -13.215 -10.049 21.878 1.00 94.69 80 PHE A O 1
ATOM 605 N N . ASN A 1 81 ? -12.394 -11.398 23.477 1.00 96.75 81 ASN A N 1
ATOM 606 C CA . ASN A 1 81 ? -13.680 -12.038 23.783 1.00 96.75 81 ASN A CA 1
ATOM 607 C C . ASN A 1 81 ? -14.635 -11.064 24.485 1.00 96.75 81 ASN A C 1
ATOM 609 O O . ASN A 1 81 ? -15.838 -11.070 24.243 1.00 96.75 81 ASN A O 1
ATOM 613 N N . GLU A 1 82 ? -14.107 -10.232 25.373 1.00 98.19 82 GLU A N 1
ATOM 614 C CA . GLU A 1 82 ? -14.873 -9.254 26.134 1.00 98.19 82 GLU A CA 1
ATOM 615 C C . GLU A 1 82 ? -15.289 -8.085 25.239 1.00 98.19 82 GLU A C 1
ATOM 617 O O . GLU A 1 82 ? -16.440 -7.659 25.282 1.00 98.19 82 GLU A O 1
ATOM 622 N N . LEU A 1 83 ? -14.415 -7.668 24.320 1.00 98.62 83 LEU A N 1
ATOM 623 C CA . LEU A 1 83 ? -14.746 -6.722 23.254 1.00 98.62 83 LEU A CA 1
ATOM 624 C C . LEU A 1 83 ? -15.849 -7.258 22.322 1.00 98.62 83 LEU A C 1
ATOM 626 O O . LEU A 1 83 ? -16.733 -6.502 21.923 1.00 98.62 83 LEU A O 1
ATOM 630 N N . HIS A 1 84 ? -15.843 -8.558 21.993 1.00 98.44 84 HIS A N 1
ATOM 631 C CA . HIS A 1 84 ? -16.943 -9.192 21.249 1.00 98.44 84 HIS A CA 1
ATOM 632 C C . HIS A 1 84 ? -18.271 -9.101 22.009 1.00 98.44 84 HIS A C 1
ATOM 634 O O . HIS A 1 84 ? -19.276 -8.681 21.437 1.00 98.44 84 HIS A O 1
ATOM 640 N N . LYS A 1 85 ? -18.275 -9.432 23.307 1.00 98.25 85 LYS A N 1
ATOM 641 C CA . LYS A 1 85 ? -19.478 -9.335 24.153 1.00 98.25 85 LYS A CA 1
ATOM 642 C C . LYS A 1 85 ? -19.999 -7.901 24.252 1.00 98.25 85 LYS A C 1
ATOM 644 O O . LYS A 1 85 ? -21.207 -7.696 24.137 1.00 98.25 85 LYS A O 1
ATOM 649 N N . ALA A 1 86 ? -19.107 -6.930 24.444 1.00 98.31 86 ALA A N 1
ATOM 650 C CA . ALA A 1 86 ? -19.459 -5.516 24.535 1.00 98.31 86 ALA A CA 1
ATOM 651 C C . ALA A 1 86 ? -20.033 -4.984 23.210 1.00 98.31 86 ALA A C 1
ATOM 653 O O . ALA A 1 86 ? -21.030 -4.267 23.203 1.00 98.31 86 ALA A O 1
ATOM 654 N N . PHE A 1 87 ? -19.485 -5.411 22.068 1.00 98.44 87 PHE A N 1
ATOM 655 C CA . PHE A 1 87 ? -20.042 -5.073 20.756 1.00 98.44 87 PHE A CA 1
ATOM 656 C C . PHE A 1 87 ? -21.476 -5.593 20.539 1.00 98.44 87 PHE A C 1
ATOM 658 O O . PHE A 1 87 ? -22.259 -4.965 19.819 1.00 98.44 87 PHE A O 1
ATOM 665 N N . ASP A 1 88 ? -21.827 -6.730 21.138 1.00 97.38 88 ASP A N 1
ATOM 666 C CA . ASP A 1 88 ? -23.137 -7.357 20.959 1.00 97.38 88 ASP A CA 1
ATOM 667 C C . ASP A 1 88 ? -24.223 -6.810 21.889 1.00 97.38 88 ASP A C 1
ATOM 669 O O . ASP A 1 88 ? -25.383 -6.768 21.477 1.00 97.38 88 ASP A O 1
ATOM 673 N N . ASN A 1 89 ? -23.865 -6.412 23.113 1.00 96.00 89 ASN A N 1
ATOM 674 C CA . ASN A 1 89 ? -24.840 -6.234 24.197 1.00 96.00 89 ASN A CA 1
ATOM 675 C C . ASN A 1 89 ? -24.867 -4.834 24.824 1.00 96.00 89 ASN A C 1
ATOM 677 O O . ASN A 1 89 ? -25.724 -4.579 25.666 1.00 96.00 89 ASN A O 1
ATOM 681 N N . ASP A 1 90 ? -23.947 -3.944 24.454 1.00 96.25 90 ASP A N 1
ATOM 682 C CA . ASP A 1 90 ? -23.796 -2.641 25.108 1.00 96.25 90 ASP A CA 1
ATOM 683 C C . ASP A 1 90 ? -24.387 -1.482 24.277 1.00 96.25 90 ASP A C 1
ATOM 685 O O . ASP A 1 90 ? -24.911 -1.670 23.174 1.00 96.25 90 ASP A O 1
ATOM 689 N N . ASP A 1 91 ? -24.331 -0.259 24.801 1.00 95.19 91 ASP A N 1
ATOM 690 C CA . ASP A 1 91 ? -24.793 0.934 24.101 1.00 95.19 91 ASP A CA 1
ATOM 691 C C . ASP A 1 91 ? -23.864 1.343 22.947 1.00 95.19 91 ASP A C 1
ATOM 693 O O . ASP A 1 91 ? -22.717 0.910 22.822 1.00 95.19 91 ASP A O 1
ATOM 697 N N . VAL A 1 92 ? -24.376 2.208 22.068 1.00 96.56 92 VAL A N 1
ATOM 698 C CA . VAL A 1 92 ? -23.715 2.567 20.808 1.00 96.56 92 VAL A CA 1
ATOM 699 C C . VAL A 1 92 ? -22.288 3.098 20.987 1.00 96.56 92 VAL A C 1
ATOM 701 O O . VAL A 1 92 ? -21.447 2.805 20.137 1.00 96.56 92 VAL A O 1
ATOM 704 N N . TYR A 1 93 ? -21.987 3.816 22.076 1.00 96.25 93 TYR A N 1
ATOM 705 C CA . TYR A 1 93 ? -20.648 4.362 22.309 1.00 96.25 93 TYR A CA 1
ATOM 706 C C . TYR A 1 93 ? -19.645 3.255 22.644 1.00 96.25 93 TYR A C 1
ATOM 708 O O . TYR A 1 93 ? -18.535 3.241 22.111 1.00 96.25 93 TYR A O 1
ATOM 716 N N . VAL A 1 94 ? -20.045 2.291 23.476 1.00 98.38 94 VAL A N 1
ATOM 717 C CA . VAL A 1 94 ? -19.201 1.144 23.835 1.00 98.38 94 VAL A CA 1
ATOM 718 C C . VAL A 1 94 ? -19.052 0.196 22.651 1.00 98.38 94 VAL A C 1
ATOM 720 O O . VAL A 1 94 ? -17.955 -0.302 22.401 1.00 98.38 94 VAL A O 1
ATOM 723 N N . ARG A 1 95 ? -20.117 -0.017 21.870 1.00 98.56 95 ARG A N 1
ATOM 724 C CA . ARG A 1 95 ? -20.063 -0.834 20.650 1.00 98.56 95 ARG A CA 1
ATOM 725 C C . ARG A 1 95 ? -19.098 -0.255 19.618 1.00 98.56 95 ARG A C 1
ATOM 727 O O . ARG A 1 95 ? -18.311 -1.002 19.042 1.00 98.56 95 ARG A O 1
ATOM 734 N N . GLU A 1 96 ? -19.139 1.060 19.408 1.00 98.38 96 GLU A N 1
ATOM 735 C CA . GLU A 1 96 ? -18.207 1.791 18.543 1.00 98.38 96 GLU A CA 1
ATOM 736 C C . GLU A 1 96 ? -16.753 1.619 19.001 1.00 98.38 96 GLU A C 1
ATOM 738 O O . GLU A 1 96 ? -15.922 1.161 18.217 1.00 98.38 96 GLU A O 1
ATOM 743 N N . ALA A 1 97 ? -16.462 1.886 20.279 1.00 98.62 97 ALA A N 1
ATOM 744 C CA . ALA A 1 97 ? -15.119 1.710 20.836 1.00 98.62 97 ALA A CA 1
ATOM 745 C C . ALA A 1 97 ? -14.650 0.243 20.774 1.00 98.62 97 ALA A C 1
ATOM 747 O O . ALA A 1 97 ? -13.484 -0.044 20.505 1.00 98.62 97 ALA A O 1
ATOM 748 N N . SER A 1 98 ? -15.570 -0.704 20.970 1.00 98.69 98 SER A N 1
ATOM 749 C CA . SER A 1 98 ? -15.271 -2.137 20.937 1.00 98.69 98 SER A CA 1
ATOM 750 C C . SER A 1 98 ? -14.897 -2.609 19.534 1.00 98.69 98 SER A C 1
ATOM 752 O O . SER A 1 98 ? -13.902 -3.316 19.371 1.00 98.69 98 SER A O 1
ATOM 754 N N . ILE A 1 99 ? -15.644 -2.206 18.499 1.00 98.69 99 ILE A N 1
ATOM 755 C CA . ILE A 1 99 ? -15.318 -2.584 17.115 1.00 98.69 99 ILE A CA 1
ATOM 756 C C . ILE A 1 99 ? -14.058 -1.871 16.607 1.00 98.69 99 ILE A C 1
ATOM 758 O O . ILE A 1 99 ? -13.284 -2.476 15.862 1.00 98.69 99 ILE A O 1
ATOM 762 N N . GLU A 1 100 ? -13.799 -0.640 17.061 1.00 98.56 100 GLU A N 1
ATOM 763 C CA . GLU A 1 100 ? -12.531 0.061 16.833 1.00 98.56 100 GLU A CA 1
ATOM 764 C C . GLU A 1 100 ? -11.354 -0.715 17.436 1.00 98.56 100 GLU A C 1
ATOM 766 O O . GLU A 1 100 ? -10.379 -1.011 16.740 1.00 98.56 100 GLU A O 1
ATOM 771 N N . ALA A 1 101 ? -11.459 -1.111 18.707 1.00 98.56 101 ALA A N 1
ATOM 772 C CA . ALA A 1 101 ? -10.442 -1.895 19.399 1.00 98.56 101 ALA A CA 1
ATOM 773 C C . ALA A 1 101 ? -10.197 -3.247 18.711 1.00 98.56 101 ALA A C 1
ATOM 775 O O . ALA A 1 101 ? -9.049 -3.617 18.455 1.00 98.56 101 ALA A O 1
ATOM 776 N N . LEU A 1 102 ? -11.257 -3.958 18.315 1.00 98.56 102 LEU A N 1
ATOM 777 C CA . LEU A 1 102 ? -11.149 -5.202 17.546 1.00 98.56 102 LEU A CA 1
ATOM 778 C C . LEU A 1 102 ? -10.443 -4.980 16.202 1.00 98.56 102 LEU A C 1
ATOM 780 O O . LEU A 1 102 ? -9.563 -5.766 15.835 1.00 98.56 102 LEU A O 1
ATOM 784 N N . ALA A 1 103 ? -10.781 -3.908 15.479 1.00 97.88 103 ALA A N 1
ATOM 785 C CA . ALA A 1 103 ? -10.117 -3.541 14.230 1.00 97.88 103 ALA A CA 1
ATOM 786 C C . ALA A 1 103 ? -8.650 -3.154 14.465 1.00 97.88 103 ALA A C 1
ATOM 788 O O . ALA A 1 103 ? -7.786 -3.455 13.641 1.00 97.88 103 ALA A O 1
ATOM 789 N N . LYS A 1 104 ? -8.316 -2.523 15.593 1.00 96.62 104 LYS A N 1
ATOM 790 C CA . LYS A 1 104 ? -6.931 -2.233 15.986 1.00 96.62 104 LYS A CA 1
ATOM 791 C C . LYS A 1 104 ? -6.130 -3.509 16.241 1.00 96.62 104 LYS A C 1
ATOM 793 O O . LYS A 1 104 ? -5.009 -3.605 15.740 1.00 96.62 104 LYS A O 1
ATOM 798 N N . ILE A 1 105 ? -6.723 -4.483 16.933 1.00 95.81 105 ILE A N 1
ATOM 799 C CA . ILE A 1 105 ? -6.128 -5.799 17.205 1.00 95.81 105 ILE A CA 1
ATOM 800 C C . ILE A 1 105 ? -5.908 -6.585 15.904 1.00 95.81 105 ILE A C 1
ATOM 802 O O . ILE A 1 105 ? -4.863 -7.210 15.739 1.00 95.81 105 ILE A O 1
ATOM 806 N N . GLY A 1 106 ? -6.873 -6.562 14.977 1.00 91.56 106 GLY A N 1
ATOM 807 C CA . GLY A 1 106 ? -6.764 -7.255 13.687 1.00 91.56 106 GLY A CA 1
ATOM 808 C C . GLY A 1 106 ? -6.815 -8.786 13.789 1.00 91.56 106 GLY A C 1
ATOM 809 O O . GLY A 1 106 ? -6.265 -9.484 12.941 1.00 91.56 106 GLY A O 1
ATOM 810 N N . ASN A 1 107 ? -7.453 -9.331 14.830 1.00 92.19 107 ASN A N 1
ATOM 811 C CA . ASN A 1 107 ? -7.577 -10.777 15.016 1.00 92.19 107 ASN A CA 1
ATOM 812 C C . ASN A 1 107 ? -8.539 -11.384 13.978 1.00 92.19 107 ASN A C 1
ATOM 814 O O . ASN A 1 107 ? -9.690 -10.962 13.863 1.00 92.19 107 ASN A O 1
ATOM 818 N N . SER A 1 108 ? -8.103 -12.427 13.269 1.00 94.62 108 SER A N 1
ATOM 819 C CA . SER A 1 108 ? -8.909 -13.120 12.254 1.00 94.62 108 SER A CA 1
ATOM 820 C C . SER A 1 108 ? -10.159 -13.816 12.810 1.00 94.62 108 SER A C 1
ATOM 822 O O . SER A 1 108 ? -11.084 -14.093 12.043 1.00 94.62 108 SER A O 1
ATOM 824 N N . LYS A 1 109 ? -10.224 -14.067 14.128 1.00 95.94 109 LYS A N 1
ATOM 825 C CA . LYS A 1 109 ? -11.424 -14.554 14.832 1.00 95.94 109 LYS A CA 1
ATOM 826 C C . LYS A 1 109 ? -12.542 -13.507 14.906 1.00 95.94 109 LYS A C 1
ATOM 828 O O . LYS A 1 109 ? -13.686 -13.874 15.132 1.00 95.94 109 LYS A O 1
ATOM 833 N N . SER A 1 110 ? -12.239 -12.229 14.669 1.00 97.44 110 SER A N 1
ATOM 834 C CA . SER A 1 110 ? -13.226 -11.140 14.658 1.00 97.44 110 SER A CA 1
ATOM 835 C C . SER A 1 110 ? -13.942 -10.967 13.316 1.00 97.44 110 SER A C 1
ATOM 837 O O . SER A 1 110 ? -14.767 -10.069 13.189 1.00 97.44 110 SER A O 1
ATOM 839 N N . GLN A 1 111 ? -13.658 -11.815 12.318 1.00 97.75 111 GLN A N 1
ATOM 840 C CA . GLN A 1 111 ? -14.244 -11.726 10.975 1.00 97.75 111 GLN A CA 1
ATOM 841 C C . GLN A 1 111 ? -15.773 -11.551 10.999 1.00 97.75 111 GLN A C 1
ATOM 843 O O . GLN A 1 111 ? -16.281 -10.598 10.416 1.00 97.75 111 GLN A O 1
ATOM 848 N N . SER A 1 112 ? -16.502 -12.428 11.698 1.00 97.81 112 SER A N 1
ATOM 849 C CA . SER A 1 112 ? -17.973 -12.386 11.752 1.00 97.81 112 SER A CA 1
ATOM 850 C C . SER A 1 112 ? -18.509 -11.122 12.433 1.00 97.81 112 SER A C 1
ATOM 852 O O . SER A 1 112 ? -19.569 -10.620 12.064 1.00 97.81 112 SER A O 1
ATOM 854 N N . TYR A 1 113 ? -17.768 -10.572 13.397 1.00 98.25 113 TYR A N 1
ATOM 855 C CA . TYR A 1 113 ? -18.127 -9.328 14.077 1.00 98.25 113 TYR A CA 1
ATOM 856 C C . TYR A 1 113 ? -17.957 -8.119 13.161 1.00 98.25 113 TYR A C 1
ATOM 858 O O . TYR A 1 113 ? -18.831 -7.254 13.130 1.00 98.25 113 TYR A O 1
ATOM 866 N N . PHE A 1 114 ? -16.895 -8.083 12.352 1.00 98.50 114 PHE A N 1
ATOM 867 C CA . PHE A 1 114 ? -16.754 -7.046 11.335 1.00 98.50 114 PHE A CA 1
ATOM 868 C C . PHE A 1 114 ? -17.833 -7.179 10.250 1.00 98.50 114 PHE A C 1
ATOM 870 O O . PHE A 1 114 ? -18.482 -6.194 9.914 1.00 98.50 114 PHE A O 1
ATOM 877 N N . GLU A 1 115 ? -18.116 -8.387 9.751 1.00 98.31 115 GLU A N 1
ATOM 878 C CA . GLU A 1 115 ? -19.223 -8.612 8.805 1.00 98.31 115 GLU A CA 1
ATOM 879 C C . GLU A 1 115 ? -20.565 -8.122 9.370 1.00 98.31 115 GLU A C 1
ATOM 881 O O . GLU A 1 115 ? -21.320 -7.440 8.673 1.00 98.31 115 GLU A O 1
ATOM 886 N N . LYS A 1 116 ? -20.847 -8.404 10.649 1.00 98.06 116 LYS A N 1
ATOM 887 C CA . LYS A 1 116 ? -22.028 -7.890 11.355 1.00 98.06 116 LYS A CA 1
ATOM 888 C C . LYS A 1 116 ? -22.024 -6.360 11.415 1.00 98.06 116 LYS A C 1
ATOM 890 O O . LYS A 1 116 ? -23.029 -5.742 11.073 1.00 98.06 116 LYS A O 1
ATOM 895 N N . GLY A 1 117 ? -20.907 -5.746 11.800 1.00 97.81 117 GLY A N 1
ATOM 896 C CA . GLY A 1 117 ? -20.796 -4.295 11.942 1.00 97.81 117 GLY A CA 1
ATOM 897 C C . GLY A 1 117 ? -20.878 -3.516 10.625 1.00 97.81 117 GLY A C 1
ATOM 898 O O . GLY A 1 117 ? -21.360 -2.386 10.624 1.00 97.81 117 GLY A O 1
ATOM 899 N N . THR A 1 118 ? -20.553 -4.120 9.474 1.00 97.75 118 THR A N 1
ATOM 900 C CA . THR A 1 118 ? -20.793 -3.476 8.162 1.00 97.75 118 THR A CA 1
ATOM 901 C C . THR A 1 118 ? -22.272 -3.209 7.861 1.00 97.75 118 THR A C 1
ATOM 903 O O . THR A 1 118 ? -22.581 -2.388 7.000 1.00 97.75 118 THR A O 1
ATOM 906 N N . LYS A 1 119 ? -23.191 -3.860 8.585 1.00 96.06 119 LYS A N 1
ATOM 907 C CA . LYS A 1 119 ? -24.649 -3.702 8.451 1.00 96.06 119 LYS A CA 1
ATOM 908 C C . LYS A 1 119 ? -25.247 -2.767 9.510 1.00 96.06 119 LYS A C 1
ATOM 910 O O . LYS A 1 119 ? -26.467 -2.645 9.595 1.00 96.06 119 LYS A O 1
ATOM 915 N N . ASP A 1 120 ? -24.413 -2.139 10.340 1.00 96.19 120 ASP A N 1
ATOM 916 C CA . ASP A 1 120 ? -24.870 -1.266 11.420 1.00 96.19 120 ASP A CA 1
ATOM 917 C C . ASP A 1 120 ? -25.385 0.090 10.901 1.00 96.19 120 ASP A C 1
ATOM 919 O O . ASP A 1 120 ? -24.955 0.601 9.862 1.00 96.19 120 ASP A O 1
ATOM 923 N N . LYS A 1 121 ? -26.306 0.706 11.648 1.00 93.75 121 LYS A N 1
ATOM 924 C CA . LYS A 1 121 ? -26.840 2.040 11.342 1.00 93.75 121 LYS A CA 1
ATOM 925 C C . LYS A 1 121 ? -25.822 3.146 11.639 1.00 93.75 121 LYS A C 1
ATOM 927 O O . LYS A 1 121 ? -25.816 4.153 10.933 1.00 93.75 121 LYS A O 1
ATOM 932 N N . ASN A 1 122 ? -24.954 2.960 12.634 1.00 94.75 122 ASN A N 1
ATOM 933 C CA . ASN A 1 122 ? -23.888 3.896 12.980 1.00 94.75 122 ASN A CA 1
ATOM 934 C C . ASN A 1 122 ? -22.746 3.813 11.949 1.00 94.75 122 ASN A C 1
ATOM 936 O O . ASN A 1 122 ? -22.185 2.748 11.687 1.00 94.75 122 ASN A O 1
ATOM 940 N N . GLU A 1 123 ? -22.390 4.960 11.373 1.00 94.69 123 GLU A N 1
ATOM 941 C CA . GLU A 1 123 ? -21.399 5.062 10.296 1.00 94.69 123 GLU A CA 1
ATOM 942 C C . GLU A 1 123 ? -19.982 4.718 10.754 1.00 94.69 123 GLU A C 1
ATOM 944 O O . GLU A 1 123 ? -19.246 4.059 10.024 1.00 94.69 123 GLU A O 1
ATOM 949 N N . LYS A 1 124 ? -19.618 5.075 11.988 1.00 96.12 124 LYS A N 1
ATOM 950 C CA . LYS A 1 124 ? -18.311 4.746 12.560 1.00 96.12 124 LYS A CA 1
ATOM 951 C C . LYS A 1 124 ? -18.167 3.251 12.825 1.00 96.12 124 LYS A C 1
ATOM 953 O O . LYS A 1 124 ? -17.108 2.687 12.560 1.00 96.12 124 LYS A O 1
ATOM 958 N N . ILE A 1 125 ? -19.234 2.577 13.267 1.00 97.69 125 ILE A N 1
ATOM 959 C CA . ILE A 1 125 ? -19.228 1.111 13.392 1.00 97.69 125 ILE A CA 1
ATOM 960 C C . ILE A 1 125 ? -18.993 0.464 12.023 1.00 97.69 125 ILE A C 1
ATOM 962 O O . ILE A 1 125 ? -18.157 -0.439 11.907 1.00 97.69 125 ILE A O 1
ATOM 966 N N . ARG A 1 126 ? -19.672 0.948 10.974 1.00 97.06 126 ARG A N 1
ATOM 967 C CA . ARG A 1 126 ? -19.447 0.473 9.602 1.00 97.06 126 ARG A CA 1
ATOM 968 C C . ARG A 1 126 ? -18.006 0.716 9.144 1.00 97.06 126 ARG A C 1
ATOM 970 O O . ARG A 1 126 ? -17.371 -0.210 8.641 1.00 97.06 126 ARG A O 1
ATOM 977 N N . PHE A 1 127 ? -17.471 1.912 9.376 1.00 97.44 127 PHE A N 1
ATOM 978 C CA . PHE A 1 127 ? -16.092 2.282 9.052 1.00 97.44 127 PHE A CA 1
ATOM 979 C C . PHE A 1 127 ? -15.061 1.352 9.705 1.00 97.44 127 PHE A C 1
ATOM 981 O O . PHE A 1 127 ? -14.236 0.747 9.013 1.00 97.44 127 PHE A O 1
ATOM 988 N N . TYR A 1 128 ? -15.122 1.187 11.030 1.00 98.25 128 TYR A N 1
ATOM 989 C CA . TYR A 1 128 ? -14.189 0.327 11.760 1.00 98.25 128 TYR A CA 1
ATOM 990 C C . TYR A 1 128 ? -14.334 -1.142 11.374 1.00 98.25 128 TYR A C 1
ATOM 992 O O . TYR A 1 128 ? -13.343 -1.868 11.323 1.00 98.25 128 TYR A O 1
ATOM 1000 N N . SER A 1 129 ? -15.541 -1.570 11.011 1.00 98.38 129 SER A N 1
ATOM 1001 C CA . SER A 1 129 ? -15.775 -2.909 10.477 1.00 98.38 129 SER A CA 1
ATOM 1002 C C . SER A 1 129 ? -15.085 -3.123 9.131 1.00 98.38 129 SER A C 1
ATOM 1004 O O . SER A 1 129 ? -14.391 -4.122 8.951 1.00 98.38 129 SER A O 1
ATOM 1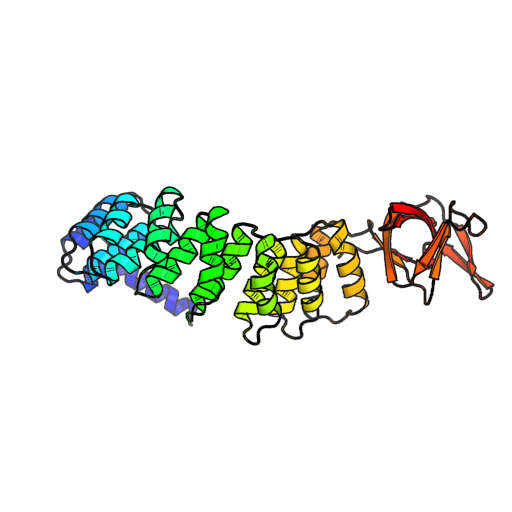006 N N . VAL A 1 130 ? -15.193 -2.168 8.202 1.00 98.50 130 VAL A N 1
ATOM 1007 C CA . VAL A 1 130 ? -14.481 -2.219 6.914 1.00 98.50 130 VAL A CA 1
ATOM 1008 C C . VAL A 1 130 ? -12.962 -2.210 7.125 1.00 98.50 130 VAL A C 1
ATOM 1010 O O . VAL A 1 130 ? -12.254 -3.011 6.510 1.00 98.50 130 VAL A O 1
ATOM 1013 N N . GLN A 1 131 ? -12.445 -1.388 8.046 1.00 97.69 131 GLN A N 1
ATOM 1014 C CA . GLN A 1 131 ? -11.027 -1.436 8.428 1.00 97.69 131 GLN A CA 1
ATOM 1015 C C . GLN A 1 131 ? -10.612 -2.796 9.002 1.00 97.69 131 GLN A C 1
ATOM 1017 O O . GLN A 1 131 ? -9.556 -3.321 8.642 1.00 97.69 131 GLN A O 1
ATOM 1022 N N . GLY A 1 132 ? -11.427 -3.367 9.889 1.00 97.94 132 GLY A N 1
ATOM 1023 C CA . GLY A 1 132 ? -11.193 -4.677 10.482 1.00 97.94 132 GLY A CA 1
ATOM 1024 C C . GLY A 1 132 ? -11.109 -5.771 9.421 1.00 97.94 132 GLY A C 1
ATOM 1025 O O . GLY A 1 132 ? -10.123 -6.505 9.379 1.00 97.94 132 GLY A O 1
ATOM 1026 N N . LEU A 1 133 ? -12.073 -5.820 8.495 1.00 98.38 133 LEU A N 1
ATOM 1027 C CA . LEU A 1 133 ? -12.065 -6.748 7.356 1.00 98.38 133 LEU A CA 1
ATOM 1028 C C . LEU A 1 133 ? -10.824 -6.579 6.473 1.00 98.38 133 LEU A C 1
ATOM 1030 O O . LEU A 1 133 ? -10.258 -7.572 6.014 1.00 98.38 133 LEU A O 1
ATOM 1034 N N . SER A 1 134 ? -10.396 -5.334 6.242 1.00 96.62 134 SER A N 1
ATOM 1035 C CA . SER A 1 134 ? -9.202 -5.012 5.450 1.00 96.62 134 SER A CA 1
ATOM 1036 C C . SER A 1 134 ? -7.930 -5.559 6.103 1.00 96.62 134 SER A C 1
ATOM 1038 O O . SER A 1 134 ? -7.101 -6.162 5.424 1.00 96.62 134 SER A O 1
ATOM 1040 N N . LYS A 1 135 ? -7.807 -5.440 7.431 1.00 95.25 135 LYS A N 1
ATOM 1041 C CA . LYS A 1 135 ? -6.684 -6.006 8.197 1.00 95.25 135 LYS A CA 1
ATOM 1042 C C . LYS A 1 135 ? -6.718 -7.527 8.296 1.00 95.25 135 LYS A C 1
ATOM 1044 O O . LYS A 1 135 ? -5.663 -8.151 8.266 1.00 95.25 135 LYS A O 1
ATOM 1049 N N . VAL A 1 136 ? -7.906 -8.125 8.416 1.00 96.06 136 VAL A N 1
ATOM 1050 C CA . VAL A 1 136 ? -8.059 -9.589 8.414 1.00 96.06 136 VAL A CA 1
ATOM 1051 C C . VAL A 1 136 ? -7.679 -10.179 7.052 1.00 96.06 136 VAL A C 1
ATOM 1053 O O . VAL A 1 136 ? -7.158 -11.290 6.995 1.00 96.06 136 VAL A O 1
ATOM 1056 N N . GLY A 1 137 ? -7.902 -9.437 5.964 1.00 95.44 137 GLY A N 1
ATOM 1057 C CA . GLY A 1 137 ? -7.282 -9.722 4.670 1.00 95.44 137 GLY A CA 1
ATOM 1058 C C . GLY A 1 137 ? -7.834 -10.951 3.937 1.00 95.44 137 GLY A C 1
ATOM 1059 O O . GLY A 1 137 ? -7.137 -11.536 3.112 1.00 95.44 137 GLY A O 1
ATOM 1060 N N . ARG A 1 138 ? -9.071 -11.380 4.225 1.00 96.94 138 ARG A N 1
ATOM 1061 C CA . ARG A 1 138 ? -9.702 -12.511 3.519 1.00 96.94 138 ARG A CA 1
ATOM 1062 C C . ARG A 1 138 ? -10.198 -12.081 2.140 1.00 96.94 138 ARG A C 1
ATOM 1064 O O . ARG A 1 138 ? -10.957 -11.122 2.035 1.00 96.94 138 ARG A O 1
ATOM 1071 N N . SER A 1 139 ? -9.859 -12.848 1.104 1.00 96.69 139 SER A N 1
ATOM 1072 C CA . SER A 1 139 ? -10.315 -12.609 -0.277 1.00 96.69 139 SER A CA 1
ATOM 1073 C C . SER A 1 139 ? -11.842 -12.555 -0.410 1.00 96.69 139 SER A C 1
ATOM 1075 O O . SER A 1 139 ? -12.367 -11.744 -1.165 1.00 96.69 139 SER A O 1
ATOM 1077 N N . GLY A 1 140 ? -12.568 -13.339 0.397 1.00 97.19 140 GLY A N 1
ATOM 1078 C CA . GLY A 1 140 ? -14.035 -13.316 0.457 1.00 97.19 140 GLY A CA 1
ATOM 1079 C C . GLY A 1 140 ? -14.651 -11.967 0.862 1.00 97.19 140 GLY A C 1
ATOM 1080 O O . GLY A 1 140 ? -15.854 -11.788 0.704 1.00 97.19 140 GLY A O 1
ATOM 1081 N N . ASN A 1 141 ? -13.851 -11.003 1.334 1.00 98.06 141 ASN A N 1
ATOM 1082 C CA . ASN A 1 141 ? -14.312 -9.659 1.688 1.00 98.06 141 ASN A CA 1
ATOM 1083 C C . ASN A 1 141 ? -14.504 -8.739 0.469 1.00 98.06 141 ASN A C 1
ATOM 1085 O O . ASN A 1 141 ? -15.064 -7.655 0.629 1.00 98.06 141 ASN A O 1
ATOM 1089 N N . ALA A 1 142 ? -14.077 -9.143 -0.736 1.00 98.38 142 ALA A N 1
ATOM 1090 C CA . ALA A 1 142 ? -14.151 -8.302 -1.935 1.00 98.38 142 ALA A CA 1
ATOM 1091 C C . ALA A 1 142 ? -15.555 -7.714 -2.204 1.00 98.38 142 ALA A C 1
ATOM 1093 O O . ALA A 1 142 ? -15.649 -6.494 -2.356 1.00 98.38 142 ALA A O 1
ATOM 1094 N N . PRO A 1 143 ? -16.667 -8.483 -2.132 1.00 98.31 143 PRO A N 1
ATOM 1095 C CA . PRO A 1 143 ? -18.008 -7.923 -2.324 1.00 98.31 143 PRO A CA 1
ATOM 1096 C C . PRO A 1 143 ? -18.399 -6.893 -1.257 1.00 98.31 143 PRO A C 1
ATOM 1098 O O . PRO A 1 143 ? -19.128 -5.946 -1.545 1.00 98.31 143 PRO A O 1
ATOM 1101 N N . ILE A 1 144 ? -17.908 -7.052 -0.022 1.00 98.31 144 ILE A N 1
ATOM 1102 C CA . ILE A 1 144 ? -18.168 -6.101 1.065 1.00 98.31 144 ILE A CA 1
ATOM 1103 C C . ILE A 1 144 ? -17.458 -4.778 0.775 1.00 98.31 144 ILE A C 1
ATOM 1105 O O . ILE A 1 144 ? -18.078 -3.722 0.877 1.00 98.31 144 ILE A O 1
ATOM 1109 N N . PHE A 1 145 ? -16.186 -4.826 0.367 1.00 98.62 145 PHE A N 1
ATOM 1110 C CA . PHE A 1 145 ? -15.453 -3.620 -0.016 1.00 98.62 145 PHE A CA 1
ATOM 1111 C C . PHE A 1 145 ? -16.065 -2.953 -1.244 1.00 98.62 145 PHE A C 1
ATOM 1113 O O . PHE A 1 145 ? -16.290 -1.749 -1.217 1.00 98.62 145 PHE A O 1
ATOM 1120 N N . ARG A 1 146 ? -16.426 -3.725 -2.274 1.00 98.12 146 ARG A N 1
ATOM 1121 C CA . ARG A 1 146 ? -17.121 -3.211 -3.459 1.00 98.12 146 ARG A CA 1
ATOM 1122 C C . ARG A 1 146 ? -18.380 -2.425 -3.083 1.00 98.12 146 ARG A C 1
ATOM 1124 O O . ARG A 1 146 ? -18.564 -1.315 -3.558 1.00 98.12 146 ARG A O 1
ATOM 1131 N N . ASN A 1 147 ? -19.210 -2.962 -2.190 1.00 97.50 147 ASN A N 1
ATOM 1132 C CA . ASN A 1 147 ? -20.409 -2.262 -1.728 1.00 97.50 147 ASN A CA 1
ATOM 1133 C C . ASN A 1 147 ? -20.079 -1.014 -0.891 1.00 97.50 147 ASN A C 1
ATOM 1135 O O . ASN A 1 147 ? -20.767 -0.004 -1.005 1.00 97.50 147 ASN A O 1
ATOM 1139 N N . ALA A 1 148 ? -19.039 -1.071 -0.054 1.00 97.88 148 ALA A N 1
ATOM 1140 C CA . ALA A 1 148 ? -18.638 0.035 0.816 1.00 97.88 148 ALA A CA 1
ATOM 1141 C C . ALA A 1 148 ? -18.017 1.229 0.063 1.00 97.88 148 ALA A C 1
ATOM 1143 O O . ALA A 1 148 ? -18.038 2.347 0.576 1.00 97.88 148 ALA A O 1
ATOM 1144 N N . ILE A 1 149 ? -17.510 1.021 -1.157 1.00 97.06 149 ILE A N 1
ATOM 1145 C CA . ILE A 1 149 ? -17.052 2.094 -2.058 1.00 97.06 149 ILE A CA 1
ATOM 1146 C C . ILE A 1 149 ? -18.199 3.033 -2.459 1.00 97.06 149 ILE A C 1
ATOM 1148 O O . ILE A 1 149 ? -17.977 4.227 -2.644 1.00 97.06 149 ILE A O 1
ATOM 1152 N N . GLU A 1 150 ? -19.428 2.524 -2.531 1.00 95.06 150 GLU A N 1
ATOM 1153 C CA . GLU A 1 150 ? -20.618 3.285 -2.939 1.00 95.06 150 GLU A CA 1
ATOM 1154 C C . GLU A 1 150 ? -21.298 4.020 -1.766 1.00 95.06 150 GLU A C 1
ATOM 1156 O O . GLU A 1 150 ? -22.337 4.663 -1.927 1.00 95.06 150 GLU A O 1
ATOM 1161 N N . TRP A 1 151 ? -20.758 3.911 -0.548 1.00 94.56 151 TRP A N 1
ATOM 1162 C CA . TRP A 1 151 ? -21.314 4.597 0.619 1.00 94.56 151 TRP A CA 1
ATOM 1163 C C . TRP A 1 151 ? -20.956 6.084 0.636 1.00 94.56 151 TRP A C 1
ATOM 1165 O O . TRP A 1 151 ? -20.001 6.519 0.009 1.00 94.56 151 TRP A O 1
ATOM 1175 N N . LYS A 1 152 ? -21.714 6.882 1.397 1.00 90.62 152 LYS A N 1
ATOM 1176 C CA . LYS A 1 152 ? -21.517 8.342 1.476 1.00 90.62 152 LYS A CA 1
ATOM 1177 C C . LYS A 1 152 ? -20.319 8.772 2.330 1.00 90.62 152 LYS A C 1
ATOM 1179 O O . LYS A 1 152 ? -19.859 9.902 2.205 1.00 90.62 152 LYS A O 1
ATOM 1184 N N . ASP A 1 153 ? -19.858 7.906 3.227 1.00 91.50 153 ASP A N 1
ATOM 1185 C CA . ASP A 1 153 ? -18.800 8.228 4.183 1.00 91.50 153 ASP A CA 1
ATOM 1186 C C . ASP A 1 153 ? -17.411 8.054 3.549 1.00 91.50 153 ASP A C 1
ATOM 1188 O O . ASP A 1 153 ? -16.947 6.929 3.343 1.00 91.50 153 ASP A O 1
ATOM 1192 N N . LYS A 1 154 ? -16.735 9.176 3.265 1.00 95.44 154 LYS A N 1
ATOM 1193 C CA . LYS A 1 154 ? -15.404 9.206 2.631 1.00 95.44 154 LYS A CA 1
ATOM 1194 C C . LYS A 1 154 ? -14.376 8.308 3.343 1.00 95.44 154 LYS A C 1
ATOM 1196 O O . LYS A 1 154 ? -13.735 7.511 2.653 1.00 95.44 154 LYS A O 1
ATOM 1201 N N . PRO A 1 155 ? -14.185 8.373 4.679 1.00 95.50 155 PRO A N 1
ATOM 1202 C CA . PRO A 1 155 ? -13.291 7.457 5.388 1.00 95.50 155 PRO A CA 1
ATOM 1203 C C . PRO A 1 155 ? -13.554 5.982 5.069 1.00 95.50 155 PRO A C 1
ATOM 1205 O O . PRO A 1 155 ? -12.608 5.229 4.820 1.00 95.50 155 PRO A O 1
ATOM 1208 N N . THR A 1 156 ? -14.820 5.569 5.017 1.00 96.50 156 THR A N 1
ATOM 1209 C CA . THR A 1 156 ? -15.193 4.192 4.687 1.00 96.50 156 THR A CA 1
ATOM 1210 C C . THR A 1 156 ? -14.917 3.835 3.234 1.00 96.50 156 THR A C 1
ATOM 1212 O O . THR A 1 156 ? -14.357 2.766 2.983 1.00 96.50 156 THR A O 1
ATOM 1215 N N . GLN A 1 157 ? -15.215 4.726 2.286 1.00 98.00 157 GLN A N 1
ATOM 1216 C CA . GLN A 1 157 ? -14.883 4.504 0.876 1.00 98.00 157 GLN A CA 1
ATOM 1217 C C . GLN A 1 157 ? -13.370 4.302 0.696 1.00 98.00 157 GLN A C 1
ATOM 1219 O O . GLN A 1 157 ? -12.933 3.335 0.074 1.00 98.00 157 GLN A O 1
ATOM 1224 N N . LEU A 1 158 ? -12.550 5.156 1.317 1.00 98.12 158 LEU A N 1
ATOM 1225 C CA . LEU A 1 158 ? -11.089 5.041 1.279 1.00 98.12 158 LEU A CA 1
ATOM 1226 C C . LEU A 1 158 ? -10.589 3.736 1.916 1.00 98.12 158 LEU A C 1
ATOM 1228 O O . LEU A 1 158 ? -9.657 3.112 1.401 1.00 98.12 158 LEU A O 1
ATOM 1232 N N . ALA A 1 159 ? -11.188 3.316 3.035 1.00 97.44 159 ALA A N 1
ATOM 1233 C CA . ALA A 1 159 ? -10.863 2.049 3.686 1.00 97.44 159 ALA A CA 1
ATOM 1234 C C . ALA A 1 159 ? -11.223 0.846 2.800 1.00 97.44 159 ALA A C 1
ATOM 1236 O O . ALA A 1 159 ? -10.458 -0.117 2.747 1.00 97.44 159 ALA A O 1
ATOM 1237 N N . ALA A 1 160 ? -12.340 0.920 2.075 1.00 98.56 160 ALA A N 1
ATOM 1238 C CA . ALA A 1 160 ? -12.792 -0.114 1.157 1.00 98.56 160 ALA A CA 1
ATOM 1239 C C . ALA A 1 160 ? -11.893 -0.228 -0.083 1.00 98.56 160 ALA A C 1
ATOM 1241 O O . ALA A 1 160 ? -11.462 -1.331 -0.414 1.00 98.56 160 ALA A O 1
ATOM 1242 N N . ILE A 1 161 ? -11.523 0.900 -0.706 1.00 98.69 161 ILE A N 1
ATOM 1243 C CA . ILE A 1 161 ? -10.583 0.931 -1.840 1.00 98.69 161 ILE A CA 1
ATOM 1244 C C . ILE A 1 161 ? -9.256 0.281 -1.432 1.00 98.69 161 ILE A C 1
ATOM 1246 O O . ILE A 1 161 ? -8.828 -0.691 -2.051 1.00 98.69 161 ILE A O 1
ATOM 1250 N N . ARG A 1 162 ? -8.647 0.740 -0.327 1.00 98.31 162 ARG A N 1
ATOM 1251 C CA . ARG A 1 162 ? -7.407 0.133 0.192 1.00 98.31 162 ARG A CA 1
ATOM 1252 C C . ARG A 1 162 ? -7.602 -1.331 0.592 1.00 98.31 162 ARG A C 1
ATOM 1254 O O . ARG A 1 162 ? -6.681 -2.128 0.438 1.00 98.31 162 ARG A O 1
ATOM 1261 N N . GLY A 1 163 ? -8.788 -1.686 1.088 1.00 98.25 163 GLY A N 1
ATOM 1262 C CA . GLY A 1 163 ? -9.189 -3.055 1.406 1.00 98.25 163 GLY A CA 1
ATOM 1263 C C . GLY A 1 163 ? -9.108 -3.987 0.204 1.00 98.25 163 GLY A C 1
ATOM 1264 O O . GLY A 1 163 ? -8.488 -5.042 0.324 1.00 98.25 163 GLY A O 1
ATOM 1265 N N . LEU A 1 164 ? -9.629 -3.573 -0.956 1.00 98.69 164 LEU A N 1
ATOM 1266 C CA . LEU A 1 164 ? -9.496 -4.322 -2.211 1.00 98.69 164 LEU A CA 1
ATOM 1267 C C . LEU A 1 164 ? -8.026 -4.550 -2.582 1.00 98.69 164 LEU A C 1
ATOM 1269 O O . LEU A 1 164 ? -7.645 -5.676 -2.905 1.00 98.69 164 LEU A O 1
ATOM 1273 N N . GLY A 1 165 ? -7.189 -3.515 -2.460 1.00 98.31 165 GLY A N 1
ATOM 1274 C CA . GLY A 1 165 ? -5.741 -3.633 -2.645 1.00 98.31 165 GLY A CA 1
ATOM 1275 C C . GLY A 1 165 ? -5.094 -4.629 -1.674 1.00 98.31 165 GLY A C 1
ATOM 1276 O O . GLY A 1 165 ? -4.311 -5.481 -2.088 1.00 98.31 165 GLY A O 1
ATOM 1277 N N . ASN A 1 166 ? -5.445 -4.576 -0.386 1.00 97.38 166 ASN A N 1
ATOM 1278 C CA . ASN A 1 166 ? -4.888 -5.455 0.649 1.00 97.38 166 ASN A CA 1
ATOM 1279 C C . ASN A 1 166 ? -5.183 -6.936 0.414 1.00 97.38 166 ASN A C 1
ATOM 1281 O O . ASN A 1 166 ? -4.320 -7.772 0.677 1.00 97.38 166 ASN A O 1
ATOM 1285 N N . ILE A 1 167 ? -6.372 -7.255 -0.098 1.00 97.62 167 ILE A N 1
ATOM 1286 C CA . ILE A 1 167 ? -6.755 -8.633 -0.434 1.00 97.62 167 ILE A CA 1
ATOM 1287 C C . ILE A 1 167 ? -6.360 -9.037 -1.859 1.00 97.62 167 ILE A C 1
ATOM 1289 O O . ILE A 1 167 ? -6.664 -10.152 -2.277 1.00 97.62 167 ILE A O 1
ATOM 1293 N N . ASN A 1 168 ? -5.691 -8.146 -2.600 1.00 97.62 168 ASN A N 1
ATOM 1294 C CA . ASN A 1 168 ? -5.304 -8.331 -3.996 1.00 97.62 168 ASN A CA 1
ATOM 1295 C C . ASN A 1 168 ? -6.474 -8.761 -4.908 1.00 97.62 168 ASN A C 1
ATOM 1297 O O . ASN A 1 168 ? -6.323 -9.647 -5.750 1.00 97.62 168 ASN A O 1
ATOM 1301 N N . ALA A 1 169 ? -7.648 -8.146 -4.737 1.00 98.00 169 ALA A N 1
ATOM 1302 C CA . ALA A 1 169 ? -8.824 -8.394 -5.576 1.00 98.00 169 ALA A CA 1
ATOM 1303 C C . ALA A 1 169 ? -8.716 -7.632 -6.909 1.00 98.00 169 ALA A C 1
ATOM 1305 O O . ALA A 1 169 ? -9.424 -6.659 -7.154 1.00 98.00 169 ALA A O 1
ATOM 1306 N N . TRP A 1 170 ? -7.754 -8.020 -7.747 1.00 97.38 170 TRP A N 1
ATOM 1307 C CA . TRP A 1 170 ? -7.449 -7.351 -9.018 1.00 97.38 170 TRP A CA 1
ATOM 1308 C C . TRP A 1 170 ? -8.611 -7.395 -10.023 1.00 97.38 170 TRP A C 1
ATOM 1310 O O . TRP A 1 170 ? -8.734 -6.509 -10.866 1.00 97.38 170 TRP A O 1
ATOM 1320 N N . ASP A 1 171 ? -9.508 -8.373 -9.910 1.00 96.94 171 ASP A N 1
ATOM 1321 C CA . ASP A 1 171 ? -10.745 -8.484 -10.689 1.00 96.94 171 ASP A CA 1
ATOM 1322 C C . ASP A 1 171 ? -11.766 -7.376 -10.354 1.00 96.94 171 ASP A C 1
ATOM 1324 O O . ASP A 1 171 ? -12.675 -7.088 -11.140 1.00 96.94 171 ASP A O 1
ATOM 1328 N N . GLU A 1 172 ? -11.568 -6.682 -9.232 1.00 97.88 172 GLU A N 1
ATOM 1329 C CA . GLU A 1 172 ? -12.348 -5.520 -8.797 1.00 97.88 172 GLU A CA 1
ATOM 1330 C C . GLU A 1 172 ? -11.813 -4.196 -9.360 1.00 97.88 172 GLU A C 1
ATOM 1332 O O . GLU A 1 172 ? -12.364 -3.129 -9.073 1.00 97.88 172 GLU A O 1
ATOM 1337 N N . TRP A 1 173 ? -10.762 -4.232 -10.192 1.00 98.06 173 TRP A N 1
ATOM 1338 C CA . TRP A 1 173 ? -10.107 -3.033 -10.725 1.00 98.06 173 TRP A CA 1
ATOM 1339 C C . TRP A 1 173 ? -11.081 -2.047 -11.372 1.00 98.06 173 TRP A C 1
ATOM 1341 O O . TRP A 1 173 ? -10.928 -0.839 -11.209 1.00 98.06 173 TRP A O 1
ATOM 1351 N N . LYS A 1 174 ? -12.132 -2.534 -12.042 1.00 98.06 174 LYS A N 1
ATOM 1352 C CA . LYS A 1 174 ? -13.148 -1.674 -12.669 1.00 98.06 174 LYS A CA 1
ATOM 1353 C C . LYS A 1 174 ? -13.869 -0.735 -11.687 1.00 98.06 174 LYS A C 1
ATOM 1355 O O . LYS A 1 174 ? -14.317 0.320 -12.120 1.00 98.06 174 LYS A O 1
ATOM 1360 N N . TYR A 1 175 ? -13.952 -1.088 -10.401 1.00 98.31 175 TYR A N 1
ATOM 1361 C CA . TYR A 1 175 ? -14.536 -0.241 -9.352 1.00 98.31 175 TYR A CA 1
ATOM 1362 C C . TYR A 1 175 ? -13.508 0.700 -8.715 1.00 98.31 175 TYR A C 1
ATOM 1364 O O . TYR A 1 175 ? -13.869 1.764 -8.228 1.00 98.31 175 TYR A O 1
ATOM 1372 N N . VAL A 1 176 ? -12.221 0.341 -8.737 1.00 98.56 176 VAL A N 1
ATOM 1373 C CA . VAL A 1 176 ? -11.136 1.165 -8.177 1.00 98.56 176 VAL A CA 1
ATOM 1374 C C . VAL A 1 176 ? -10.634 2.207 -9.179 1.00 98.56 176 VAL A C 1
ATOM 1376 O O . VAL A 1 176 ? -10.386 3.351 -8.807 1.00 98.56 176 VAL A O 1
ATOM 1379 N N . LYS A 1 177 ? -10.525 1.840 -10.461 1.00 98.50 177 LYS A N 1
ATOM 1380 C CA . LYS A 1 177 ? -9.977 2.673 -11.541 1.00 98.50 177 LYS A CA 1
ATOM 1381 C C . LYS A 1 177 ? -10.540 4.105 -11.590 1.00 98.50 177 LYS A C 1
ATOM 1383 O O . LYS A 1 177 ? -9.732 5.015 -11.774 1.00 98.50 177 LYS A O 1
ATOM 1388 N N . PRO A 1 178 ? -11.856 4.360 -11.415 1.00 98.38 178 PRO A N 1
ATOM 1389 C CA . PRO A 1 178 ? -12.393 5.724 -11.453 1.00 98.38 178 PRO A CA 1
ATOM 1390 C C . PRO A 1 178 ? -11.761 6.671 -10.422 1.00 98.38 178 PRO A C 1
ATOM 1392 O O . PRO A 1 178 ? -11.685 7.876 -10.656 1.00 98.38 178 PRO A O 1
ATOM 1395 N N . PHE A 1 179 ? -11.258 6.144 -9.301 1.00 98.44 179 PHE A N 1
ATOM 1396 C CA . PHE A 1 179 ? -10.665 6.949 -8.235 1.00 98.44 179 PHE A CA 1
ATOM 1397 C C . PHE A 1 179 ? -9.256 7.466 -8.558 1.00 98.44 179 PHE A C 1
ATOM 1399 O O . PHE A 1 179 ? -8.810 8.416 -7.923 1.00 98.44 179 PHE A O 1
ATOM 1406 N N . CYS A 1 180 ? -8.579 6.921 -9.574 1.00 98.25 180 CYS A N 1
ATOM 1407 C CA . CYS A 1 180 ? -7.263 7.399 -10.016 1.00 98.25 180 CYS A CA 1
ATOM 1408 C C . CYS A 1 180 ? -7.317 8.777 -10.702 1.00 98.25 180 CYS A C 1
ATOM 1410 O O . CYS A 1 180 ? -6.283 9.412 -10.874 1.00 98.25 180 CYS A O 1
ATOM 1412 N N . SER A 1 181 ? -8.506 9.251 -11.085 1.00 97.12 181 SER A N 1
ATOM 1413 C CA . SER A 1 181 ? -8.722 10.583 -11.672 1.00 97.12 181 SER A CA 1
ATOM 1414 C C . SER A 1 181 ? -9.715 11.416 -10.856 1.00 97.12 181 SER A C 1
ATOM 1416 O O . SER A 1 181 ? -10.349 12.326 -11.385 1.00 97.12 181 SER A O 1
ATOM 1418 N N . ASN A 1 182 ? -9.894 11.080 -9.576 1.00 97.81 182 ASN A N 1
ATOM 1419 C CA . ASN A 1 182 ? -10.794 11.807 -8.690 1.00 97.81 182 ASN A CA 1
ATOM 1420 C C . ASN A 1 182 ? -10.240 13.207 -8.366 1.00 97.81 182 ASN A C 1
ATOM 1422 O O . ASN A 1 182 ? -9.030 13.388 -8.254 1.00 97.81 182 ASN A O 1
ATOM 1426 N N . SER A 1 183 ? -11.125 14.191 -8.181 1.00 96.25 183 SER A N 1
ATOM 1427 C CA . SER A 1 183 ? -10.737 15.554 -7.791 1.00 96.25 183 SER A CA 1
ATOM 1428 C C . SER A 1 183 ? -10.158 15.635 -6.378 1.00 96.25 183 SER A C 1
ATOM 1430 O O . SER A 1 183 ? -9.400 16.550 -6.067 1.00 96.25 183 SER A O 1
ATOM 1432 N N . ASP A 1 184 ? -10.547 14.710 -5.504 1.00 97.50 184 ASP A N 1
ATOM 1433 C CA . ASP A 1 184 ? -10.049 14.617 -4.142 1.00 97.50 184 ASP A CA 1
ATOM 1434 C C . ASP A 1 184 ? -8.852 13.661 -4.089 1.00 97.50 184 ASP A C 1
ATOM 1436 O O . ASP A 1 184 ? -8.942 12.463 -4.379 1.00 97.50 184 ASP A O 1
ATOM 1440 N N . LYS A 1 185 ? -7.710 14.232 -3.699 1.00 97.81 185 LYS A N 1
ATOM 1441 C CA . LYS A 1 185 ? -6.410 13.567 -3.663 1.00 97.81 185 LYS A CA 1
ATOM 1442 C C . LYS A 1 185 ? -6.423 12.278 -2.850 1.00 97.81 185 LYS A C 1
ATOM 1444 O O . LYS A 1 185 ? -5.769 11.321 -3.251 1.00 97.81 185 LYS A O 1
ATOM 1449 N N . ASP A 1 186 ? -7.178 12.200 -1.753 1.00 98.31 186 ASP A N 1
ATOM 1450 C CA . ASP A 1 186 ? -7.170 11.003 -0.903 1.00 98.31 186 ASP A CA 1
ATOM 1451 C C . ASP A 1 186 ? -7.649 9.758 -1.661 1.00 98.31 186 ASP A C 1
ATOM 1453 O O . ASP A 1 186 ? -7.145 8.653 -1.433 1.00 98.31 186 ASP A O 1
ATOM 1457 N N . PHE A 1 187 ? -8.588 9.937 -2.595 1.00 98.62 187 PHE A N 1
ATOM 1458 C CA . PHE A 1 187 ? -9.064 8.867 -3.465 1.00 98.62 187 PHE A CA 1
ATOM 1459 C C . PHE A 1 187 ? -8.021 8.457 -4.501 1.00 98.62 187 PHE A C 1
ATOM 1461 O O . PHE A 1 187 ? -7.840 7.259 -4.725 1.00 98.62 187 PHE A O 1
ATOM 1468 N N . VAL A 1 188 ? -7.291 9.419 -5.072 1.00 98.75 188 VAL A N 1
ATOM 1469 C CA . VAL A 1 188 ? -6.180 9.126 -5.990 1.00 98.75 188 VAL A CA 1
ATOM 1470 C C . VAL A 1 188 ? -5.100 8.321 -5.267 1.00 98.75 188 VAL A C 1
ATOM 1472 O O . VAL A 1 188 ? -4.669 7.283 -5.767 1.00 98.75 188 VAL A O 1
ATOM 1475 N N . MET A 1 189 ? -4.745 8.720 -4.042 1.00 98.62 189 MET A N 1
ATOM 1476 C CA . MET A 1 189 ? -3.785 8.000 -3.199 1.00 98.62 189 MET A CA 1
ATOM 1477 C C . MET A 1 189 ? -4.269 6.579 -2.867 1.00 98.62 189 MET A C 1
ATOM 1479 O O . MET A 1 189 ? -3.497 5.623 -2.916 1.00 98.62 189 MET A O 1
ATOM 1483 N N . ALA A 1 190 ? -5.560 6.395 -2.563 1.00 98.62 190 ALA A N 1
ATOM 1484 C CA . ALA A 1 190 ? -6.131 5.065 -2.340 1.00 98.62 190 ALA A CA 1
ATOM 1485 C C . ALA A 1 190 ? -6.145 4.201 -3.621 1.00 98.62 190 ALA A C 1
ATOM 1487 O O . ALA A 1 190 ? -5.910 2.988 -3.545 1.00 98.62 190 ALA A O 1
ATOM 1488 N N . CYS A 1 191 ? -6.380 4.810 -4.789 1.00 98.75 191 CYS A N 1
ATOM 1489 C CA . CYS A 1 191 ? -6.307 4.134 -6.083 1.00 98.75 191 CYS A CA 1
ATOM 1490 C C . CYS A 1 191 ? -4.880 3.666 -6.384 1.00 98.75 191 CYS A C 1
ATOM 1492 O O . CYS A 1 191 ? -4.690 2.485 -6.666 1.00 98.75 191 CYS A O 1
ATOM 1494 N N . LEU A 1 192 ? -3.878 4.544 -6.246 1.00 98.75 192 LEU A N 1
ATOM 1495 C CA . LEU A 1 192 ? -2.459 4.223 -6.442 1.00 98.75 192 LEU A CA 1
ATOM 1496 C C . LEU A 1 192 ? -1.991 3.098 -5.514 1.00 98.75 192 LEU A C 1
ATOM 1498 O O . LEU A 1 192 ? -1.391 2.124 -5.980 1.00 98.75 192 LEU A O 1
ATOM 1502 N N . TYR A 1 193 ? -2.357 3.175 -4.230 1.00 98.50 193 TYR A N 1
ATOM 1503 C CA . TYR A 1 193 ? -2.091 2.117 -3.257 1.00 98.50 193 TYR A CA 1
ATOM 1504 C C . TYR A 1 193 ? -2.597 0.755 -3.751 1.00 98.50 193 TYR A C 1
ATOM 1506 O O . TYR A 1 193 ? -1.872 -0.241 -3.744 1.00 98.50 193 TYR A O 1
ATOM 1514 N N . SER A 1 194 ? -3.848 0.711 -4.212 1.00 98.56 194 SER A N 1
ATOM 1515 C CA . SER A 1 194 ? -4.494 -0.525 -4.663 1.00 98.56 194 SER A CA 1
ATOM 1516 C C . SER A 1 194 ? -3.930 -1.010 -5.997 1.00 98.56 194 SER A C 1
ATOM 1518 O O . SER A 1 194 ? -3.650 -2.197 -6.151 1.00 98.56 194 SER A O 1
ATOM 1520 N N . ALA A 1 195 ? -3.664 -0.095 -6.931 1.00 98.50 195 ALA A N 1
ATOM 1521 C CA . ALA A 1 195 ? -3.064 -0.387 -8.227 1.00 98.50 195 ALA A CA 1
ATOM 1522 C C . ALA A 1 195 ? -1.680 -1.044 -8.087 1.00 98.50 195 ALA A C 1
ATOM 1524 O O . ALA A 1 195 ? -1.386 -2.017 -8.790 1.00 98.50 195 ALA A O 1
ATOM 1525 N N . GLY A 1 196 ? -0.865 -0.571 -7.134 1.00 97.75 196 GLY A N 1
ATOM 1526 C CA . GLY A 1 196 ? 0.434 -1.159 -6.798 1.00 97.75 196 GLY A CA 1
ATOM 1527 C C . GLY A 1 196 ? 0.333 -2.561 -6.187 1.00 97.75 196 GLY A C 1
ATOM 1528 O O . GLY A 1 196 ? 1.251 -3.373 -6.326 1.00 97.75 196 GLY A O 1
ATOM 1529 N N . LYS A 1 197 ? -0.789 -2.883 -5.533 1.00 97.75 197 LYS A N 1
ATOM 1530 C CA . LYS A 1 197 ? -1.061 -4.224 -4.996 1.00 97.75 197 LYS A CA 1
ATOM 1531 C C . LYS A 1 197 ? -1.579 -5.190 -6.059 1.00 97.75 197 LYS A C 1
ATOM 1533 O O . LYS A 1 197 ? -1.112 -6.326 -6.065 1.00 97.75 197 LYS A O 1
ATOM 1538 N N . PHE A 1 198 ? -2.460 -4.729 -6.953 1.00 97.88 198 PHE A N 1
ATOM 1539 C CA . PHE A 1 198 ? -3.060 -5.535 -8.025 1.00 97.88 198 PHE A CA 1
ATOM 1540 C C . PHE A 1 198 ? -2.045 -6.055 -9.038 1.00 97.88 198 PHE A C 1
ATOM 1542 O O . PHE A 1 198 ? -2.129 -7.208 -9.455 1.00 97.88 198 PHE A O 1
ATOM 1549 N N . LYS A 1 199 ? -1.058 -5.224 -9.397 1.00 94.75 199 LYS A N 1
ATOM 1550 C CA . LYS A 1 199 ? 0.045 -5.593 -10.298 1.00 94.75 199 LYS A CA 1
ATOM 1551 C C . LYS A 1 199 ? -0.410 -6.114 -11.673 1.00 94.75 199 LYS A C 1
ATOM 1553 O O . LYS A 1 199 ? 0.225 -7.020 -12.217 1.00 94.75 199 LYS A O 1
ATOM 1558 N N . THR A 1 200 ? -1.490 -5.560 -12.226 1.00 96.38 200 THR A N 1
ATOM 1559 C CA . THR A 1 200 ? -1.953 -5.870 -13.590 1.00 96.38 200 THR A CA 1
ATOM 1560 C C . THR A 1 200 ? -1.430 -4.837 -14.581 1.00 96.38 200 THR A C 1
ATOM 1562 O O . THR A 1 200 ? -1.011 -3.748 -14.186 1.00 96.38 200 THR A O 1
ATOM 1565 N N . ASP A 1 201 ? -1.463 -5.147 -15.876 1.00 94.94 201 ASP A N 1
ATOM 1566 C CA . ASP A 1 201 ? -1.032 -4.193 -16.902 1.00 94.94 201 ASP A CA 1
ATOM 1567 C C . ASP A 1 201 ? -1.934 -2.944 -16.911 1.00 94.94 201 ASP A C 1
ATOM 1569 O O . ASP A 1 201 ? -1.451 -1.823 -17.051 1.00 94.94 201 ASP A O 1
ATOM 1573 N N . GLU A 1 202 ? -3.238 -3.090 -16.655 1.00 96.75 202 GLU A N 1
ATOM 1574 C CA . GLU A 1 202 ? -4.153 -1.950 -16.549 1.00 96.75 202 GLU A CA 1
ATOM 1575 C C . GLU A 1 202 ? -3.875 -1.082 -15.320 1.00 96.75 202 GLU A C 1
ATOM 1577 O O . GLU A 1 202 ? -4.026 0.141 -15.392 1.00 96.75 202 GLU A O 1
ATOM 1582 N N . SER A 1 203 ? -3.495 -1.690 -14.190 1.00 97.94 203 SER A N 1
ATOM 1583 C CA . SER A 1 203 ? -3.143 -0.937 -12.988 1.00 97.94 203 SER A CA 1
ATOM 1584 C C . SER A 1 203 ? -1.779 -0.257 -13.133 1.00 97.94 203 SER A C 1
ATOM 1586 O O . SER A 1 203 ? -1.612 0.867 -12.657 1.00 97.94 203 SER A O 1
ATOM 1588 N N . LEU A 1 204 ? -0.844 -0.871 -13.870 1.00 96.94 204 LEU A N 1
ATOM 1589 C CA . LEU A 1 204 ? 0.422 -0.252 -14.262 1.00 96.94 204 LEU A CA 1
ATOM 1590 C C . LEU A 1 204 ? 0.187 0.998 -15.111 1.00 96.94 204 LEU A C 1
ATOM 1592 O O . LEU A 1 204 ? 0.687 2.059 -14.756 1.00 96.94 204 LEU A O 1
ATOM 1596 N N . LEU A 1 205 ? -0.627 0.904 -16.168 1.00 96.31 205 LEU A N 1
ATOM 1597 C CA . LEU A 1 205 ? -0.936 2.041 -17.046 1.00 96.31 205 LEU A CA 1
ATOM 1598 C C . LEU A 1 205 ? -1.532 3.229 -16.275 1.00 96.31 205 LEU A C 1
ATOM 1600 O O . LEU A 1 205 ? -1.197 4.383 -16.548 1.00 96.31 205 LEU A O 1
ATOM 1604 N N . ALA A 1 206 ? -2.395 2.962 -15.289 1.00 97.75 206 ALA A N 1
ATOM 1605 C CA . ALA A 1 206 ? -2.943 4.014 -14.437 1.00 97.75 206 ALA A CA 1
ATOM 1606 C C . ALA A 1 206 ? -1.859 4.692 -13.585 1.00 97.75 206 ALA A C 1
ATOM 1608 O O . ALA A 1 206 ? -1.814 5.920 -13.528 1.00 97.75 206 ALA A O 1
ATOM 1609 N N . ILE A 1 207 ? -0.953 3.919 -12.978 1.00 98.06 207 ILE A N 1
ATOM 1610 C CA . ILE A 1 207 ? 0.179 4.465 -12.216 1.00 98.06 207 ILE A CA 1
ATOM 1611 C C . ILE A 1 207 ? 1.113 5.273 -13.125 1.00 98.06 207 ILE A C 1
ATOM 1613 O O . ILE A 1 207 ? 1.490 6.388 -12.771 1.00 98.06 207 ILE A O 1
ATOM 1617 N N . GLU A 1 208 ? 1.450 4.752 -14.308 1.00 95.81 208 GLU A N 1
ATOM 1618 C CA . GLU A 1 208 ? 2.320 5.422 -15.281 1.00 95.81 208 GLU A CA 1
ATOM 1619 C C . GLU A 1 208 ? 1.771 6.797 -15.689 1.00 95.81 208 GLU A C 1
ATOM 1621 O O . GLU A 1 208 ? 2.531 7.762 -15.771 1.00 95.81 208 GLU A O 1
ATOM 1626 N N . SER A 1 209 ? 0.448 6.914 -15.857 1.00 96.00 209 SER A N 1
ATOM 1627 C CA . SER A 1 209 ? -0.214 8.190 -16.166 1.00 96.00 209 SER A CA 1
ATOM 1628 C C . SER A 1 209 ? -0.090 9.240 -15.052 1.00 96.00 209 SER A C 1
ATOM 1630 O O . SER A 1 209 ? -0.126 10.438 -15.330 1.00 96.00 209 SER A O 1
ATOM 1632 N N . LEU A 1 210 ? 0.105 8.806 -13.802 1.00 97.62 210 LEU A N 1
ATOM 1633 C CA . LEU A 1 210 ? 0.193 9.666 -12.619 1.00 97.62 210 LEU A CA 1
ATOM 1634 C C . LEU A 1 210 ? 1.639 10.003 -12.222 1.00 97.62 210 LEU A C 1
ATOM 1636 O O . LEU A 1 210 ? 1.842 10.884 -11.387 1.00 97.62 210 LEU A O 1
ATOM 1640 N N . LEU A 1 211 ? 2.649 9.395 -12.860 1.00 96.25 211 LEU A N 1
ATOM 1641 C CA . LEU A 1 211 ? 4.062 9.743 -12.639 1.00 96.25 211 LEU A CA 1
ATOM 1642 C C . LEU A 1 211 ? 4.342 11.220 -12.946 1.00 96.25 211 LEU A C 1
ATOM 1644 O O . LEU A 1 211 ? 5.115 11.854 -12.236 1.00 96.25 211 LEU A O 1
ATOM 1648 N N . ALA A 1 212 ? 3.693 11.767 -13.978 1.00 94.19 212 ALA A N 1
ATOM 1649 C CA . ALA A 1 212 ? 3.807 13.166 -14.399 1.00 94.19 212 ALA A CA 1
ATOM 1650 C C . ALA A 1 212 ? 2.795 14.106 -13.713 1.00 94.19 212 ALA A C 1
ATOM 1652 O O . ALA A 1 212 ? 2.609 15.234 -14.173 1.00 94.19 212 ALA A O 1
ATOM 1653 N N . SER A 1 213 ? 2.106 13.654 -12.658 1.00 95.75 213 SER A N 1
ATOM 1654 C CA . SER A 1 213 ? 1.144 14.491 -11.936 1.00 95.75 213 SER A CA 1
ATOM 1655 C C . SER A 1 213 ? 1.798 15.799 -11.459 1.00 95.75 213 SER A C 1
ATOM 1657 O O . SER A 1 213 ? 2.883 15.748 -10.873 1.00 95.75 213 SER A O 1
ATOM 1659 N N . PRO A 1 214 ? 1.146 16.966 -11.644 1.00 93.31 214 PRO A N 1
ATOM 1660 C CA . PRO A 1 214 ? 1.642 18.230 -11.099 1.00 93.31 214 PRO A CA 1
ATOM 1661 C C . PRO A 1 214 ? 1.580 18.263 -9.565 1.00 93.31 214 PRO A C 1
ATOM 1663 O O . PRO A 1 214 ? 2.340 18.994 -8.934 1.00 93.31 214 PRO A O 1
ATOM 1666 N N . ASP A 1 215 ? 0.694 17.466 -8.957 1.00 96.44 215 ASP A N 1
ATOM 1667 C CA . ASP A 1 215 ? 0.704 17.226 -7.517 1.00 96.44 215 ASP A CA 1
ATOM 1668 C C . ASP A 1 215 ? 1.860 16.276 -7.176 1.00 96.44 215 ASP A C 1
ATOM 1670 O O . ASP A 1 215 ? 1.886 15.112 -7.600 1.00 96.44 215 ASP A O 1
ATOM 1674 N N . THR A 1 216 ? 2.824 16.797 -6.417 1.00 95.06 216 THR A N 1
ATOM 1675 C CA . THR A 1 216 ? 4.060 16.094 -6.071 1.00 95.06 216 THR A CA 1
ATOM 1676 C C . THR A 1 216 ? 3.831 14.924 -5.123 1.00 95.06 216 THR A C 1
ATOM 1678 O O . THR A 1 216 ? 4.589 13.960 -5.189 1.00 95.06 216 THR A O 1
ATOM 1681 N N . GLU A 1 217 ? 2.791 14.947 -4.286 1.00 96.50 217 GLU A N 1
ATOM 1682 C CA . GLU A 1 217 ? 2.456 13.813 -3.422 1.00 96.50 217 GLU A CA 1
ATOM 1683 C C . GLU A 1 217 ? 1.862 12.667 -4.244 1.00 96.50 217 GLU A C 1
ATOM 1685 O O . GLU A 1 217 ? 2.282 11.524 -4.072 1.00 96.50 217 GLU A O 1
ATOM 1690 N N . ILE A 1 218 ? 0.970 12.971 -5.197 1.00 97.94 218 ILE A N 1
ATOM 1691 C CA . ILE A 1 218 ? 0.417 11.970 -6.128 1.00 97.94 218 ILE A CA 1
ATOM 1692 C C . ILE A 1 218 ? 1.531 11.338 -6.964 1.00 97.94 218 ILE A C 1
ATOM 1694 O O . ILE A 1 218 ? 1.616 10.115 -7.060 1.00 97.94 218 ILE A O 1
ATOM 1698 N N . SER A 1 219 ? 2.402 12.154 -7.562 1.00 96.81 219 SER A N 1
ATOM 1699 C CA . SER A 1 219 ? 3.509 11.640 -8.375 1.00 96.81 219 SER A CA 1
ATOM 1700 C C . SER A 1 219 ? 4.468 10.777 -7.544 1.00 96.81 219 SER A C 1
ATOM 1702 O O . SER A 1 219 ? 4.913 9.722 -8.000 1.00 96.81 219 SER A O 1
ATOM 1704 N N . LYS A 1 220 ? 4.755 11.175 -6.299 1.00 95.94 220 LYS A N 1
ATOM 1705 C CA . LYS A 1 220 ? 5.584 10.385 -5.385 1.00 95.94 220 LYS A CA 1
ATOM 1706 C C . LYS A 1 220 ? 4.939 9.038 -5.060 1.00 95.94 220 LYS A C 1
ATOM 1708 O O . LYS A 1 220 ? 5.595 8.009 -5.192 1.00 95.94 220 LYS A O 1
ATOM 1713 N N . GLU A 1 221 ? 3.655 9.027 -4.710 1.00 97.19 221 GLU A N 1
ATOM 1714 C CA . GLU A 1 221 ? 2.913 7.785 -4.468 1.00 97.19 221 GLU A CA 1
ATOM 1715 C C . GLU A 1 221 ? 2.866 6.905 -5.724 1.00 97.19 221 GLU A C 1
ATOM 1717 O O . GLU A 1 221 ? 2.946 5.685 -5.623 1.00 97.19 221 GLU A O 1
ATOM 1722 N N . ALA A 1 222 ? 2.806 7.490 -6.924 1.00 97.62 222 ALA A N 1
ATOM 1723 C CA . ALA A 1 222 ? 2.882 6.734 -8.169 1.00 97.62 222 ALA A CA 1
ATOM 1724 C C . ALA A 1 222 ? 4.253 6.049 -8.340 1.00 97.62 222 ALA A C 1
ATOM 1726 O O . ALA A 1 222 ? 4.313 4.877 -8.724 1.00 97.62 222 ALA A O 1
ATOM 1727 N N . PHE A 1 223 ? 5.355 6.720 -7.980 1.00 95.75 223 PHE A N 1
ATOM 1728 C CA . PHE A 1 223 ? 6.677 6.087 -7.914 1.00 95.75 223 PHE A CA 1
ATOM 1729 C C . PHE A 1 223 ? 6.747 4.980 -6.849 1.00 95.75 223 PHE A C 1
ATOM 1731 O O . PHE A 1 223 ? 7.343 3.930 -7.092 1.00 95.75 223 PHE A O 1
ATOM 1738 N N . ASP A 1 224 ? 6.129 5.156 -5.686 1.00 93.88 224 ASP A N 1
ATOM 1739 C CA . ASP A 1 224 ? 6.100 4.112 -4.656 1.00 93.88 224 ASP A CA 1
ATOM 1740 C C . ASP A 1 224 ? 5.241 2.908 -5.089 1.00 93.88 224 ASP A C 1
ATOM 1742 O O . ASP A 1 224 ? 5.624 1.746 -4.902 1.00 93.88 224 ASP A O 1
ATOM 1746 N N . ALA A 1 225 ? 4.108 3.162 -5.748 1.00 96.19 225 ALA A N 1
ATOM 1747 C CA . ALA A 1 225 ? 3.204 2.140 -6.257 1.00 96.19 225 ALA A CA 1
ATOM 1748 C C . ALA A 1 225 ? 3.854 1.306 -7.371 1.00 96.19 225 ALA A C 1
ATOM 1750 O O . ALA A 1 225 ? 3.797 0.070 -7.314 1.00 96.19 225 ALA A O 1
ATOM 1751 N N . ILE A 1 226 ? 4.520 1.949 -8.343 1.00 94.00 226 ILE A N 1
ATOM 1752 C CA . ILE A 1 226 ? 5.160 1.260 -9.475 1.00 94.00 226 ILE A CA 1
ATOM 1753 C C . ILE A 1 226 ? 6.310 0.349 -9.017 1.00 94.00 226 ILE A C 1
ATOM 1755 O O . ILE A 1 226 ? 6.569 -0.684 -9.631 1.00 94.00 226 ILE A O 1
ATOM 1759 N N . ALA A 1 227 ? 6.946 0.646 -7.878 1.00 90.25 227 ALA A N 1
ATOM 1760 C CA . ALA A 1 227 ? 8.006 -0.180 -7.298 1.00 90.25 227 ALA A CA 1
ATOM 1761 C C . ALA A 1 227 ? 7.534 -1.570 -6.814 1.00 90.25 227 ALA A C 1
ATOM 1763 O O . ALA A 1 227 ? 8.365 -2.422 -6.488 1.00 90.25 227 ALA A O 1
ATOM 1764 N N . ASN A 1 228 ? 6.221 -1.821 -6.758 1.00 92.31 228 ASN A N 1
ATOM 1765 C CA . ASN A 1 228 ? 5.657 -3.128 -6.407 1.00 92.31 228 ASN A CA 1
ATOM 1766 C C . ASN A 1 228 ? 5.613 -4.124 -7.582 1.00 92.31 228 ASN A C 1
ATOM 1768 O O . ASN A 1 228 ? 5.361 -5.317 -7.357 1.00 92.31 228 ASN A O 1
ATOM 1772 N N . PHE A 1 229 ? 5.833 -3.655 -8.812 1.00 93.38 229 PHE A N 1
ATOM 1773 C CA . PHE A 1 229 ? 5.807 -4.457 -10.036 1.00 93.38 229 PHE A CA 1
ATOM 1774 C C . PHE A 1 229 ? 7.151 -5.140 -10.306 1.00 93.38 229 PHE A C 1
ATOM 1776 O O . PHE A 1 229 ? 8.158 -4.893 -9.639 1.00 93.38 229 PHE A O 1
ATOM 1783 N N . LYS A 1 230 ? 7.179 -6.043 -11.295 1.00 90.88 230 LYS A N 1
ATOM 1784 C CA . LYS A 1 230 ? 8.416 -6.736 -11.669 1.00 90.88 230 LYS A CA 1
ATOM 1785 C C . LYS A 1 230 ? 9.400 -5.745 -12.308 1.00 90.88 230 LYS A C 1
ATOM 1787 O O . LYS A 1 230 ? 8.985 -4.969 -13.169 1.00 90.88 230 LYS A O 1
ATOM 1792 N N . PRO A 1 231 ? 10.710 -5.827 -12.002 1.00 88.69 231 PRO A N 1
ATOM 1793 C CA . PRO A 1 231 ? 11.711 -4.909 -12.552 1.00 88.69 231 PRO A CA 1
ATOM 1794 C C . PRO A 1 231 ? 11.662 -4.770 -14.081 1.00 88.69 231 PRO A C 1
ATOM 1796 O O . PRO A 1 231 ? 11.736 -3.660 -14.596 1.00 88.69 231 PRO A O 1
ATOM 1799 N N . ALA A 1 232 ? 11.455 -5.880 -14.800 1.00 85.69 232 ALA A N 1
ATOM 1800 C CA . ALA A 1 232 ? 11.389 -5.902 -16.262 1.00 85.69 232 ALA A CA 1
ATOM 1801 C C . ALA A 1 232 ? 10.245 -5.054 -16.854 1.00 85.69 232 ALA A C 1
ATOM 1803 O O . ALA A 1 232 ? 10.379 -4.561 -17.970 1.00 85.69 232 ALA A O 1
ATOM 1804 N N . GLN A 1 233 ? 9.143 -4.869 -16.118 1.00 87.25 233 GLN A N 1
ATOM 1805 C CA . GLN A 1 233 ? 8.023 -4.021 -16.546 1.00 87.25 233 GLN A CA 1
ATOM 1806 C C . GLN A 1 233 ? 8.321 -2.536 -16.294 1.00 87.25 233 GLN A C 1
ATOM 1808 O O . GLN A 1 233 ? 7.948 -1.682 -17.087 1.00 87.25 233 GLN A O 1
ATOM 1813 N N . VAL A 1 234 ? 9.023 -2.227 -15.201 1.00 91.31 234 VAL A N 1
ATOM 1814 C CA . VAL A 1 234 ? 9.091 -0.869 -14.640 1.00 91.31 234 VAL A CA 1
ATOM 1815 C C . VAL A 1 234 ? 10.352 -0.115 -15.042 1.00 91.31 234 VAL A C 1
ATOM 1817 O O . VAL A 1 234 ? 10.298 1.080 -15.330 1.00 91.31 234 VAL A O 1
ATOM 1820 N N . ILE A 1 235 ? 11.504 -0.794 -15.057 1.00 92.56 235 ILE A N 1
ATOM 1821 C CA . ILE A 1 235 ? 12.804 -0.163 -15.316 1.00 92.56 235 ILE A CA 1
ATOM 1822 C C . ILE A 1 235 ? 12.804 0.598 -16.655 1.00 92.56 235 ILE A C 1
ATOM 1824 O O . ILE A 1 235 ? 13.204 1.767 -16.652 1.00 92.56 235 ILE A O 1
ATOM 1828 N N . PRO A 1 236 ? 12.319 0.022 -17.779 1.00 91.25 236 PRO A N 1
ATOM 1829 C CA . PRO A 1 236 ? 12.251 0.745 -19.046 1.00 91.25 236 PRO A CA 1
ATOM 1830 C C . PRO A 1 236 ? 11.438 2.038 -18.964 1.00 91.25 236 PRO A C 1
ATOM 1832 O O . PRO A 1 236 ? 11.861 3.061 -19.506 1.00 91.25 236 PRO A O 1
ATOM 1835 N N . THR A 1 237 ? 10.298 2.011 -18.272 1.00 91.44 237 THR A N 1
ATOM 1836 C CA . THR A 1 237 ? 9.447 3.190 -18.084 1.00 91.44 237 THR A CA 1
ATOM 1837 C C . THR A 1 237 ? 10.161 4.254 -17.258 1.00 91.44 237 THR A C 1
ATOM 1839 O O . THR A 1 237 ? 10.242 5.397 -17.701 1.00 91.44 237 THR A O 1
ATOM 1842 N N . LEU A 1 238 ? 10.747 3.896 -16.112 1.00 93.50 238 LEU A N 1
ATOM 1843 C CA . LEU A 1 238 ? 11.436 4.856 -15.242 1.00 93.50 238 LEU A CA 1
ATOM 1844 C C . LEU A 1 238 ? 12.655 5.500 -15.918 1.00 93.50 238 LEU A C 1
ATOM 1846 O O . LEU A 1 238 ? 12.878 6.699 -15.759 1.00 93.50 238 LEU A O 1
ATOM 1850 N N . ILE A 1 239 ? 13.425 4.738 -16.702 1.00 93.62 239 ILE A N 1
ATOM 1851 C CA . ILE A 1 239 ? 14.568 5.275 -17.458 1.00 93.62 239 ILE A CA 1
ATOM 1852 C C . ILE A 1 239 ? 14.093 6.283 -18.508 1.00 93.62 239 ILE A C 1
ATOM 1854 O O . ILE A 1 239 ? 14.636 7.388 -18.582 1.00 93.62 239 ILE A O 1
ATOM 1858 N N . ARG A 1 240 ? 13.068 5.933 -19.300 1.00 91.69 240 ARG A N 1
ATOM 1859 C CA . ARG A 1 240 ? 12.498 6.860 -20.291 1.00 91.69 240 ARG A CA 1
ATOM 1860 C C . ARG A 1 240 ? 11.950 8.109 -19.616 1.00 91.69 240 ARG A C 1
ATOM 1862 O O . ARG A 1 240 ? 12.280 9.208 -20.046 1.00 91.69 240 ARG A O 1
ATOM 1869 N N . PHE A 1 241 ? 11.194 7.938 -18.534 1.00 93.19 241 PHE A N 1
ATOM 1870 C CA . PHE A 1 241 ? 10.604 9.041 -17.788 1.00 93.19 241 PHE A CA 1
ATOM 1871 C C . PHE A 1 241 ? 11.668 10.001 -17.245 1.00 93.19 241 PHE A C 1
ATOM 1873 O O . PHE A 1 241 ? 11.520 11.211 -17.400 1.00 93.19 241 PHE A O 1
ATOM 1880 N N . LYS A 1 242 ? 12.759 9.482 -16.659 1.00 92.12 242 LYS A N 1
ATOM 1881 C CA . LYS A 1 242 ? 13.890 10.299 -16.185 1.00 92.12 242 LYS A CA 1
ATOM 1882 C C . LYS A 1 242 ? 14.519 11.097 -17.327 1.00 92.12 242 LYS A C 1
ATOM 1884 O O . LYS A 1 242 ? 14.789 12.280 -17.153 1.00 92.12 242 LYS A O 1
ATOM 1889 N N . LYS A 1 243 ? 14.718 10.470 -18.495 1.00 90.06 243 LYS A N 1
ATOM 1890 C CA . LYS A 1 243 ? 15.290 11.134 -19.679 1.00 90.06 243 LYS A CA 1
ATOM 1891 C C . LYS A 1 243 ? 14.386 12.252 -20.205 1.00 90.06 243 LYS A C 1
ATOM 1893 O O . LYS A 1 243 ? 14.890 13.309 -20.566 1.00 90.06 243 LYS A O 1
ATOM 1898 N N . THR A 1 244 ? 13.072 12.036 -20.254 1.00 91.44 244 THR A N 1
ATOM 1899 C CA . THR A 1 244 ? 12.120 13.027 -20.783 1.00 91.44 244 THR A CA 1
ATOM 1900 C C . THR A 1 244 ? 11.752 14.115 -19.777 1.00 91.44 244 THR A C 1
ATOM 1902 O O . THR A 1 244 ? 11.278 15.168 -20.186 1.00 91.44 244 THR A O 1
ATOM 1905 N N . ASN A 1 245 ? 11.978 13.890 -18.478 1.00 92.62 245 ASN A N 1
ATOM 1906 C CA . ASN A 1 245 ? 11.615 14.820 -17.406 1.00 92.62 245 ASN A CA 1
ATOM 1907 C C . ASN A 1 245 ? 12.808 15.112 -16.467 1.00 92.62 245 ASN A C 1
ATOM 1909 O O . ASN A 1 245 ? 12.733 14.826 -15.269 1.00 92.62 245 ASN A O 1
ATOM 1913 N N . PRO A 1 246 ? 13.908 15.706 -16.971 1.00 91.69 246 PRO A N 1
ATOM 1914 C CA . PRO A 1 246 ? 15.148 15.901 -16.208 1.00 91.69 246 PRO A CA 1
ATOM 1915 C C . PRO A 1 246 ? 15.029 16.883 -15.031 1.00 91.69 246 PRO A C 1
ATOM 1917 O O . PRO A 1 246 ? 15.929 16.939 -14.201 1.00 91.69 246 PRO A O 1
ATOM 1920 N N . ASN A 1 247 ? 13.919 17.621 -14.935 1.00 92.94 247 ASN A N 1
ATOM 1921 C CA . ASN A 1 247 ? 13.643 18.585 -13.865 1.00 92.94 247 ASN A CA 1
ATOM 1922 C C . ASN A 1 247 ? 12.434 18.183 -13.000 1.00 92.94 247 ASN A C 1
ATOM 1924 O O . ASN A 1 247 ? 11.856 19.027 -12.319 1.00 92.94 247 ASN A O 1
ATOM 1928 N N . HIS A 1 248 ? 11.995 16.921 -13.058 1.00 93.69 248 HIS A N 1
ATOM 1929 C CA . HIS A 1 248 ? 10.824 16.477 -12.304 1.00 93.69 248 HIS A CA 1
ATOM 1930 C C . HIS A 1 248 ? 11.067 16.578 -10.775 1.00 93.69 248 HIS A C 1
ATOM 1932 O O . HIS A 1 248 ? 12.117 16.145 -10.296 1.00 93.69 248 HIS A O 1
ATOM 1938 N N . PRO A 1 249 ? 10.115 17.095 -9.972 1.00 93.19 249 PRO A N 1
ATOM 1939 C CA . PRO A 1 249 ? 10.326 17.342 -8.538 1.00 93.19 249 PRO A CA 1
ATOM 1940 C C . PRO A 1 249 ? 10.667 16.081 -7.727 1.00 93.19 249 PRO A C 1
ATOM 1942 O O . PRO A 1 249 ? 11.471 16.145 -6.803 1.00 93.19 249 PRO A O 1
ATOM 1945 N N . ASN A 1 250 ? 10.128 14.921 -8.114 1.00 93.19 250 ASN A N 1
ATOM 1946 C CA . ASN A 1 250 ? 10.376 13.631 -7.447 1.00 93.19 250 ASN A CA 1
ATOM 1947 C C . ASN A 1 250 ? 11.466 12.774 -8.121 1.00 93.19 250 ASN A C 1
ATOM 1949 O O . ASN A 1 250 ? 11.430 11.544 -8.057 1.00 93.19 250 ASN A O 1
ATOM 1953 N N . LEU A 1 251 ? 12.442 13.382 -8.809 1.00 89.38 251 LEU A N 1
ATOM 1954 C CA . LEU A 1 251 ? 13.533 12.610 -9.424 1.00 89.38 251 LEU A CA 1
ATOM 1955 C C . LEU A 1 251 ? 14.343 11.791 -8.414 1.00 89.38 251 LEU A C 1
ATOM 1957 O O . LEU A 1 251 ? 14.861 10.734 -8.772 1.00 89.38 251 LEU A O 1
ATOM 1961 N N . ALA A 1 252 ? 14.434 12.250 -7.164 1.00 89.19 252 ALA A N 1
ATOM 1962 C CA . ALA A 1 252 ? 15.104 11.513 -6.098 1.00 89.19 252 ALA A CA 1
ATOM 1963 C C . ALA A 1 252 ? 14.414 10.168 -5.804 1.00 89.19 252 ALA A C 1
ATOM 1965 O O . ALA A 1 252 ? 15.099 9.147 -5.716 1.00 89.19 252 ALA A O 1
ATOM 1966 N N . ASP A 1 253 ? 13.078 10.144 -5.723 1.00 87.69 253 ASP A N 1
ATOM 1967 C CA . ASP A 1 253 ? 12.296 8.918 -5.506 1.00 87.69 253 ASP A CA 1
ATOM 1968 C C . ASP A 1 253 ? 12.437 7.958 -6.700 1.00 87.69 253 ASP A C 1
ATOM 1970 O O . ASP A 1 253 ? 12.682 6.761 -6.529 1.00 87.69 253 ASP A O 1
ATOM 1974 N N . LEU A 1 254 ? 12.404 8.491 -7.928 1.00 90.50 254 LEU A N 1
ATOM 1975 C CA . LEU A 1 254 ? 12.686 7.721 -9.144 1.00 90.50 254 LEU A CA 1
ATOM 1976 C C . LEU A 1 254 ? 14.086 7.089 -9.097 1.00 90.50 254 LEU A C 1
ATOM 1978 O O . LEU A 1 254 ? 14.226 5.881 -9.318 1.00 90.50 254 LEU A O 1
ATOM 1982 N N . SER A 1 255 ? 15.127 7.877 -8.807 1.00 89.94 255 SER A N 1
ATOM 1983 C CA . SER A 1 255 ? 16.506 7.382 -8.699 1.00 89.94 255 SER A CA 1
ATOM 1984 C C . SER A 1 255 ? 16.637 6.322 -7.598 1.00 89.94 255 SER A C 1
ATOM 1986 O O . SER A 1 255 ? 17.290 5.297 -7.808 1.00 89.94 255 SER A O 1
ATOM 1988 N N . ALA A 1 256 ? 15.970 6.501 -6.453 1.00 88.62 256 ALA A N 1
ATOM 1989 C CA . ALA A 1 256 ? 15.930 5.510 -5.379 1.00 88.62 256 ALA A CA 1
ATOM 1990 C C . ALA A 1 256 ? 15.257 4.197 -5.819 1.00 88.62 256 ALA A C 1
ATOM 1992 O O . ALA A 1 256 ? 15.731 3.109 -5.477 1.00 88.62 256 ALA A O 1
ATOM 1993 N N . ASN A 1 257 ? 14.206 4.273 -6.636 1.00 88.50 257 ASN A N 1
ATOM 1994 C CA . ASN A 1 257 ? 13.554 3.095 -7.202 1.00 88.50 257 ASN A CA 1
ATOM 1995 C C . ASN A 1 257 ? 14.445 2.359 -8.197 1.00 88.50 257 ASN A C 1
ATOM 1997 O O . ASN A 1 257 ? 14.639 1.150 -8.058 1.00 88.50 257 ASN A O 1
ATOM 2001 N N . LEU A 1 258 ? 15.068 3.067 -9.142 1.00 91.12 258 LEU A N 1
ATOM 2002 C CA . LEU A 1 258 ? 16.064 2.464 -10.032 1.00 91.12 258 LEU A CA 1
ATOM 2003 C C . LEU A 1 258 ? 17.195 1.800 -9.224 1.00 91.12 258 LEU A C 1
ATOM 2005 O O . LEU A 1 258 ? 17.640 0.707 -9.589 1.00 91.12 258 LEU A O 1
ATOM 2009 N N . LYS A 1 259 ? 17.588 2.400 -8.086 1.00 89.88 259 LYS A N 1
ATOM 2010 C CA . LYS A 1 259 ? 18.561 1.843 -7.132 1.00 89.88 259 LYS A CA 1
ATOM 2011 C C . LYS A 1 259 ? 18.135 0.529 -6.533 1.00 89.88 259 LYS A C 1
ATOM 2013 O O . LYS A 1 259 ? 18.874 -0.455 -6.612 1.00 89.88 259 LYS A O 1
ATOM 2018 N N . LYS A 1 260 ? 16.937 0.500 -5.965 1.00 87.75 260 LYS A N 1
ATOM 2019 C CA . LYS A 1 260 ? 16.342 -0.701 -5.383 1.00 87.75 260 LYS A CA 1
ATOM 2020 C C . LYS A 1 260 ? 16.206 -1.822 -6.416 1.00 87.75 260 LYS A C 1
ATOM 2022 O O . LYS A 1 260 ? 16.440 -2.984 -6.092 1.00 87.75 260 LYS A O 1
ATOM 2027 N N . LEU A 1 261 ? 15.891 -1.465 -7.660 1.00 88.50 261 LEU A N 1
ATOM 2028 C CA . LEU A 1 261 ? 15.730 -2.387 -8.784 1.00 88.50 261 LEU A CA 1
ATOM 2029 C C . LEU A 1 261 ? 17.060 -2.815 -9.434 1.00 88.50 261 LEU A C 1
ATOM 2031 O O . LEU A 1 261 ? 17.039 -3.629 -10.354 1.00 88.50 261 LEU A O 1
ATOM 2035 N N . LYS A 1 262 ? 18.208 -2.314 -8.950 1.00 89.44 262 LYS A N 1
ATOM 2036 C CA . LYS A 1 262 ? 19.555 -2.626 -9.463 1.00 89.44 262 LYS A CA 1
ATOM 2037 C C . LYS A 1 262 ? 19.714 -2.338 -10.966 1.00 89.44 262 LYS A C 1
ATOM 2039 O O . LYS A 1 262 ? 20.390 -3.082 -11.668 1.00 89.44 262 LYS A O 1
ATOM 2044 N N . ALA A 1 263 ? 19.106 -1.259 -11.459 1.00 90.25 263 ALA A N 1
ATOM 2045 C CA . ALA A 1 263 ? 19.133 -0.912 -12.881 1.00 90.25 263 ALA A CA 1
ATOM 2046 C C . ALA A 1 263 ? 20.504 -0.403 -13.382 1.00 90.25 263 ALA A C 1
ATOM 2048 O O . ALA A 1 263 ? 20.804 -0.519 -14.571 1.00 90.25 263 ALA A O 1
ATOM 2049 N N . ALA A 1 264 ? 21.341 0.156 -12.502 1.00 91.06 264 ALA A N 1
ATOM 2050 C CA . ALA A 1 264 ? 22.634 0.728 -12.877 1.00 91.06 264 ALA A CA 1
ATOM 2051 C C . ALA A 1 264 ? 23.530 -0.301 -13.578 1.00 91.06 264 ALA A C 1
ATOM 2053 O O . ALA A 1 264 ? 23.727 -1.413 -13.082 1.00 91.06 264 ALA A O 1
ATOM 2054 N N . LYS A 1 265 ? 24.088 0.090 -14.727 1.00 91.31 265 LYS A N 1
ATOM 2055 C CA . LYS A 1 265 ? 24.932 -0.727 -15.617 1.00 91.31 265 LYS A CA 1
ATOM 2056 C C . LYS A 1 265 ? 24.272 -1.990 -16.184 1.00 91.31 265 LYS A C 1
ATOM 2058 O O . LYS A 1 265 ? 24.908 -2.688 -16.963 1.00 91.31 265 LYS A O 1
ATOM 2063 N N . GLN A 1 266 ? 23.028 -2.288 -15.809 1.00 93.81 266 GLN A N 1
ATOM 2064 C CA . GLN A 1 266 ? 22.252 -3.414 -16.337 1.00 93.81 266 GLN A CA 1
ATOM 2065 C C . GLN A 1 266 ? 21.390 -3.002 -17.528 1.00 93.81 266 GLN A C 1
ATOM 2067 O O . GLN A 1 266 ? 20.918 -3.856 -18.267 1.00 93.81 266 GLN A O 1
ATOM 2072 N N . TYR A 1 267 ? 21.172 -1.702 -17.721 1.00 95.19 267 TYR A N 1
ATOM 2073 C CA . TYR A 1 267 ? 20.338 -1.176 -18.791 1.00 95.19 267 TYR A CA 1
ATOM 2074 C C . TYR A 1 267 ? 21.039 -0.033 -19.515 1.00 95.19 267 TYR A C 1
ATOM 2076 O O . TYR A 1 267 ? 21.877 0.664 -18.940 1.00 95.19 267 TYR A O 1
ATOM 2084 N N . ALA A 1 268 ? 20.655 0.177 -20.768 1.00 95.31 268 ALA A N 1
ATOM 2085 C CA . ALA A 1 268 ? 21.012 1.354 -21.544 1.00 95.31 268 ALA A CA 1
ATOM 2086 C C . ALA A 1 268 ? 19.788 1.909 -22.269 1.00 95.31 268 ALA A C 1
ATOM 2088 O O . ALA A 1 268 ? 18.875 1.160 -22.624 1.00 95.31 268 ALA A O 1
ATOM 2089 N N . ILE A 1 269 ? 19.790 3.218 -22.511 1.00 95.25 269 ILE A N 1
ATOM 2090 C CA . ILE A 1 269 ? 18.823 3.880 -23.385 1.00 95.25 269 ILE A CA 1
ATOM 2091 C C . ILE A 1 269 ? 19.487 4.260 -24.706 1.00 95.25 269 ILE A C 1
ATOM 2093 O O . ILE A 1 269 ? 20.588 4.806 -24.725 1.00 95.25 269 ILE A O 1
ATOM 2097 N N . ILE A 1 270 ? 18.814 3.983 -25.818 1.00 95.50 270 ILE A N 1
ATOM 2098 C CA . ILE A 1 270 ? 19.306 4.327 -27.151 1.00 95.50 270 ILE A CA 1
ATOM 2099 C C . ILE A 1 270 ? 19.248 5.845 -27.343 1.00 95.50 270 ILE A C 1
ATOM 2101 O O . ILE A 1 270 ? 18.216 6.480 -27.093 1.00 95.50 270 ILE A O 1
ATOM 2105 N N . ASN A 1 271 ? 20.358 6.421 -27.802 1.00 92.94 271 ASN A N 1
ATOM 2106 C CA . ASN A 1 271 ? 20.555 7.857 -27.959 1.00 92.94 271 ASN A CA 1
ATOM 2107 C C . ASN A 1 271 ? 20.788 8.253 -29.425 1.00 92.94 271 ASN A C 1
ATOM 2109 O O . ASN A 1 271 ? 21.802 8.847 -29.772 1.00 92.94 271 ASN A O 1
ATOM 2113 N N . VAL A 1 272 ? 19.826 7.918 -30.288 1.00 92.25 272 VAL A N 1
ATOM 2114 C CA . VAL A 1 272 ? 19.782 8.357 -31.692 1.00 92.25 272 VAL A CA 1
ATOM 2115 C C . VAL A 1 272 ? 18.431 8.997 -32.004 1.00 92.25 272 VAL A C 1
ATOM 2117 O O . VAL A 1 272 ? 17.460 8.766 -31.282 1.00 92.25 272 VAL A O 1
ATOM 2120 N N . SER A 1 273 ? 18.365 9.794 -33.071 1.00 88.12 273 SER A N 1
ATOM 2121 C CA . SER A 1 273 ? 17.152 10.517 -33.476 1.00 88.12 273 SER A CA 1
ATOM 2122 C C . SER A 1 273 ? 16.066 9.627 -34.089 1.00 88.12 273 SER A C 1
ATOM 2124 O O . SER A 1 273 ? 14.891 9.920 -33.902 1.00 88.12 273 SER A O 1
ATOM 2126 N N . ASP A 1 274 ? 16.443 8.560 -34.799 1.00 90.94 274 ASP A N 1
ATOM 2127 C CA . ASP A 1 274 ? 15.499 7.679 -35.500 1.00 90.94 274 ASP A CA 1
ATOM 2128 C C . ASP A 1 274 ? 15.637 6.217 -35.055 1.00 90.94 274 ASP A C 1
ATOM 2130 O O . ASP A 1 274 ? 14.970 5.788 -34.109 1.00 90.94 274 ASP A O 1
ATOM 2134 N N . ARG A 1 275 ? 16.527 5.440 -35.690 1.00 94.44 275 ARG A N 1
ATOM 2135 C CA . ARG A 1 275 ? 16.727 4.022 -35.366 1.00 94.44 275 ARG A CA 1
ATOM 2136 C C . ARG A 1 275 ? 18.195 3.634 -35.307 1.00 94.44 275 ARG A C 1
ATOM 2138 O O . ARG A 1 275 ? 19.018 4.119 -36.076 1.00 94.44 275 ARG A O 1
ATOM 2145 N N . LEU A 1 276 ? 18.499 2.699 -34.413 1.00 95.50 276 LEU A N 1
ATOM 2146 C CA . LEU A 1 276 ? 19.800 2.061 -34.276 1.00 95.50 276 LEU A CA 1
ATOM 2147 C C . LEU A 1 276 ? 19.685 0.575 -34.627 1.00 95.50 276 LEU A C 1
ATOM 2149 O O . LEU A 1 276 ? 18.824 -0.133 -34.105 1.00 95.50 276 LEU A O 1
ATOM 2153 N N . ASN A 1 277 ? 20.554 0.088 -35.510 1.00 96.25 277 ASN A N 1
ATOM 2154 C CA . ASN A 1 277 ? 20.552 -1.316 -35.915 1.00 96.25 277 ASN A CA 1
ATOM 2155 C C . ASN A 1 277 ? 21.128 -2.211 -34.815 1.00 96.25 277 ASN A C 1
ATOM 2157 O O . ASN A 1 277 ? 22.287 -2.060 -34.433 1.00 96.25 277 ASN A O 1
ATOM 2161 N N . LEU A 1 278 ? 20.343 -3.196 -34.379 1.00 97.69 278 LEU A N 1
ATOM 2162 C CA . LEU A 1 278 ? 20.817 -4.308 -33.568 1.00 97.69 278 LEU A CA 1
ATOM 2163 C C . LEU A 1 278 ? 21.542 -5.312 -34.464 1.00 97.69 278 LEU A C 1
ATOM 2165 O O . LEU A 1 278 ? 20.938 -5.892 -35.367 1.00 97.69 278 LEU A O 1
ATOM 2169 N N . ARG A 1 279 ? 22.835 -5.514 -34.221 1.00 97.88 279 ARG A N 1
ATOM 2170 C CA . ARG A 1 279 ? 23.721 -6.325 -35.065 1.00 97.88 279 ARG A CA 1
ATOM 2171 C C . ARG A 1 279 ? 23.890 -7.743 -34.521 1.00 97.88 279 ARG A C 1
ATOM 2173 O O . ARG A 1 279 ? 23.880 -7.939 -33.308 1.00 97.88 279 ARG A O 1
ATOM 2180 N N . SER A 1 280 ? 24.074 -8.740 -35.385 1.00 97.62 280 SER A N 1
ATOM 2181 C CA . SER A 1 280 ? 24.268 -10.135 -34.950 1.00 97.62 280 SER A CA 1
ATOM 2182 C C . SER A 1 280 ? 25.641 -10.407 -34.330 1.00 97.62 280 SER A C 1
ATOM 2184 O O . SER A 1 280 ? 25.784 -11.338 -33.537 1.00 97.62 280 SER A O 1
ATOM 2186 N N . LYS A 1 281 ? 26.645 -9.580 -34.647 1.00 97.25 281 LYS A N 1
ATOM 2187 C CA . LYS A 1 281 ? 28.002 -9.627 -34.080 1.00 97.25 281 LYS A CA 1
ATOM 2188 C C . LYS A 1 281 ? 28.480 -8.214 -33.729 1.00 97.25 281 LYS A C 1
ATOM 2190 O O . LYS A 1 281 ? 27.924 -7.236 -34.223 1.00 97.25 281 LYS A O 1
ATOM 2195 N N . ALA A 1 282 ? 29.543 -8.111 -32.928 1.00 95.81 282 ALA A N 1
ATOM 2196 C CA . ALA A 1 282 ? 30.252 -6.864 -32.609 1.00 95.81 282 ALA A CA 1
ATOM 2197 C C . ALA A 1 282 ? 31.002 -6.292 -33.836 1.00 95.81 282 ALA A C 1
ATOM 2199 O O . ALA A 1 282 ? 32.231 -6.288 -33.897 1.00 95.81 282 ALA A O 1
ATOM 2200 N N . ASN A 1 283 ? 30.250 -5.928 -34.878 1.00 92.88 283 ASN A N 1
ATOM 2201 C CA . ASN A 1 283 ? 30.751 -5.485 -36.175 1.00 92.88 283 ASN A CA 1
ATOM 2202 C C . ASN A 1 283 ? 29.648 -4.736 -36.950 1.00 92.88 283 ASN A C 1
ATOM 2204 O O . ASN A 1 283 ? 28.552 -5.266 -37.156 1.00 92.88 283 ASN A O 1
ATOM 2208 N N . GLU A 1 284 ? 29.967 -3.540 -37.447 1.00 90.06 284 GLU A N 1
ATOM 2209 C CA . GLU A 1 284 ? 29.077 -2.658 -38.221 1.00 90.06 284 GLU A CA 1
ATOM 2210 C C . GLU A 1 284 ? 28.561 -3.265 -39.538 1.00 90.06 284 GLU A C 1
ATOM 2212 O O . GLU A 1 284 ? 27.496 -2.884 -40.019 1.00 90.06 284 GLU A O 1
ATOM 2217 N N . ARG A 1 285 ? 29.287 -4.232 -40.108 1.00 91.81 285 ARG A N 1
ATOM 2218 C CA . ARG A 1 285 ? 28.956 -4.928 -41.362 1.00 91.81 285 ARG A CA 1
ATOM 2219 C C . ARG A 1 285 ? 28.214 -6.239 -41.137 1.00 91.81 285 ARG A C 1
ATOM 2221 O O . ARG A 1 285 ? 27.840 -6.897 -42.103 1.00 91.81 285 ARG A O 1
ATOM 2228 N N . SER A 1 286 ? 28.027 -6.651 -39.883 1.00 96.62 286 SER A N 1
ATOM 2229 C CA . SER A 1 286 ? 27.270 -7.866 -39.590 1.00 96.62 286 SER A CA 1
ATOM 2230 C C . SER A 1 286 ? 25.775 -7.678 -39.852 1.00 96.62 286 SER A C 1
ATOM 2232 O O . SER A 1 286 ? 25.270 -6.554 -39.961 1.00 96.62 286 SER A O 1
ATOM 2234 N N . GLU A 1 287 ? 25.076 -8.803 -39.972 1.00 97.62 287 GLU A N 1
ATOM 2235 C CA . GLU A 1 287 ? 23.642 -8.850 -40.235 1.00 97.62 287 GLU A CA 1
ATOM 2236 C C . GLU A 1 287 ? 22.850 -8.001 -39.229 1.00 97.62 287 GLU A C 1
ATOM 2238 O O . GLU A 1 287 ? 23.129 -7.998 -38.025 1.00 97.62 287 GLU A O 1
ATOM 2243 N N . VAL A 1 288 ? 21.859 -7.268 -39.738 1.00 97.88 288 VAL A N 1
ATOM 2244 C CA . VAL A 1 288 ? 20.915 -6.511 -38.914 1.00 97.88 288 VAL A CA 1
ATOM 2245 C C . VAL A 1 288 ? 19.812 -7.456 -38.459 1.00 97.88 288 VAL A C 1
ATOM 2247 O O . VAL A 1 288 ? 19.040 -7.943 -39.274 1.00 97.88 288 VAL A O 1
ATOM 2250 N N . ILE A 1 289 ? 19.702 -7.665 -37.150 1.00 97.31 289 ILE A N 1
ATOM 2251 C CA . ILE A 1 289 ? 18.617 -8.446 -36.548 1.00 97.31 289 ILE A CA 1
ATOM 2252 C C . ILE A 1 289 ? 17.312 -7.645 -36.584 1.00 97.31 289 ILE A C 1
ATOM 2254 O O . ILE A 1 289 ? 16.251 -8.167 -36.915 1.00 97.31 289 ILE A O 1
ATOM 2258 N N . THR A 1 290 ? 17.371 -6.377 -36.171 1.00 97.31 290 THR A N 1
ATOM 2259 C CA . THR A 1 290 ? 16.229 -5.453 -36.155 1.00 97.31 290 THR A CA 1
ATOM 2260 C C . THR A 1 290 ? 16.713 -4.016 -35.971 1.00 97.31 290 THR A C 1
ATOM 2262 O O . THR A 1 290 ? 17.780 -3.787 -35.404 1.00 97.31 290 THR A O 1
ATOM 2265 N N . GLY A 1 291 ? 15.914 -3.032 -36.382 1.00 96.31 291 GLY A N 1
ATOM 2266 C CA . GLY A 1 291 ? 16.115 -1.635 -35.990 1.00 96.31 291 GLY A CA 1
ATOM 2267 C C . GLY A 1 291 ? 15.420 -1.335 -34.662 1.00 96.31 291 GLY A C 1
ATOM 2268 O O . GLY A 1 291 ? 14.254 -1.696 -34.486 1.00 96.31 291 GLY A O 1
ATOM 2269 N N . LEU A 1 292 ? 16.094 -0.649 -33.747 1.00 96.56 292 LEU A N 1
ATOM 2270 C CA . LEU A 1 292 ? 15.555 -0.214 -32.459 1.00 96.56 292 LEU A CA 1
ATOM 2271 C C . LEU A 1 292 ? 15.310 1.299 -32.486 1.00 96.56 292 LEU A C 1
ATOM 2273 O O . LEU A 1 292 ? 16.191 2.017 -32.951 1.00 96.56 292 LEU A O 1
ATOM 2277 N N . PRO A 1 293 ? 14.151 1.800 -32.031 1.00 95.44 293 PRO A N 1
ATOM 2278 C CA . PRO A 1 293 ? 13.876 3.232 -32.054 1.00 95.44 293 PRO A CA 1
ATOM 2279 C C . PRO A 1 293 ? 14.757 4.001 -31.061 1.00 95.44 293 PRO A C 1
ATOM 2281 O O . PRO A 1 293 ? 15.196 3.458 -30.041 1.00 95.44 293 PRO A O 1
ATOM 2284 N N . GLY A 1 294 ? 14.956 5.293 -31.328 1.00 92.50 294 GLY A N 1
ATOM 2285 C CA . GLY A 1 294 ? 15.468 6.242 -30.344 1.00 92.50 294 GLY A CA 1
ATOM 2286 C C . GLY A 1 294 ? 14.670 6.160 -29.038 1.00 92.50 294 GLY A C 1
ATOM 2287 O O . GLY A 1 294 ? 13.456 5.955 -29.048 1.00 92.50 294 GLY A O 1
ATOM 2288 N N . ASN A 1 295 ? 15.354 6.274 -27.896 1.00 91.88 295 ASN A N 1
ATOM 2289 C CA . ASN A 1 295 ? 14.797 6.097 -26.546 1.00 91.88 295 ASN A CA 1
ATOM 2290 C C . ASN A 1 295 ? 14.326 4.679 -26.175 1.00 91.88 295 ASN A C 1
ATOM 2292 O O . ASN A 1 295 ? 13.788 4.494 -25.077 1.00 91.88 295 ASN A O 1
ATOM 2296 N N . ALA A 1 296 ? 14.549 3.662 -27.016 1.00 94.06 296 ALA A N 1
ATOM 2297 C CA . ALA A 1 296 ? 14.372 2.283 -26.573 1.00 94.06 296 ALA A CA 1
ATOM 2298 C C . ALA A 1 296 ? 15.314 1.981 -25.399 1.00 94.06 296 ALA A C 1
ATOM 2300 O O . ALA A 1 296 ? 16.455 2.441 -25.370 1.00 94.06 296 ALA A O 1
ATOM 2301 N N . VAL A 1 297 ? 14.831 1.195 -24.439 1.00 95.12 297 VAL A N 1
ATOM 2302 C CA . VAL A 1 297 ? 15.632 0.724 -23.307 1.00 95.12 297 VAL A CA 1
ATOM 2303 C C . VAL A 1 297 ? 15.941 -0.749 -23.523 1.00 95.12 297 VAL A C 1
ATOM 2305 O O . VAL A 1 297 ? 15.040 -1.530 -23.830 1.00 95.12 297 VAL A O 1
ATOM 2308 N N . VAL A 1 298 ? 17.208 -1.115 -23.366 1.00 95.88 298 VAL A N 1
ATOM 2309 C CA . VAL A 1 298 ? 17.715 -2.479 -23.546 1.00 95.88 298 VAL A CA 1
ATOM 2310 C C . VAL A 1 298 ? 18.444 -2.948 -22.294 1.00 95.88 298 VAL A C 1
ATOM 2312 O O . VAL A 1 298 ? 19.018 -2.136 -21.569 1.00 95.88 298 VAL A O 1
ATOM 2315 N N . GLU A 1 299 ? 18.422 -4.254 -22.044 1.00 96.12 299 GLU A N 1
ATOM 2316 C CA . GLU A 1 299 ? 19.203 -4.903 -20.987 1.00 96.12 299 GLU A CA 1
ATOM 2317 C C . GLU A 1 299 ? 20.614 -5.195 -21.516 1.00 96.12 299 GLU A C 1
ATOM 2319 O O . GLU A 1 299 ? 20.769 -5.738 -22.609 1.00 96.12 299 GLU A O 1
ATOM 2324 N N . ILE A 1 300 ? 21.648 -4.837 -20.762 1.00 96.50 300 ILE A N 1
ATOM 2325 C CA . ILE A 1 300 ? 23.046 -5.107 -21.098 1.00 96.50 300 ILE A CA 1
ATOM 2326 C C . ILE A 1 300 ? 23.399 -6.508 -20.600 1.00 96.50 300 ILE A C 1
ATOM 2328 O O . ILE A 1 300 ? 23.338 -6.782 -19.406 1.00 96.50 300 ILE A O 1
ATOM 2332 N N . ILE A 1 301 ? 23.813 -7.385 -21.514 1.00 97.12 301 ILE A N 1
ATOM 2333 C CA . ILE A 1 301 ? 24.318 -8.725 -21.190 1.00 97.12 301 ILE A CA 1
ATOM 2334 C C . ILE A 1 301 ? 25.813 -8.653 -20.885 1.00 97.12 301 ILE A C 1
ATOM 2336 O O . ILE A 1 301 ? 26.287 -9.206 -19.894 1.00 97.12 301 ILE A O 1
ATOM 2340 N N . SER A 1 302 ? 26.571 -8.003 -21.766 1.00 96.69 302 SER A N 1
ATOM 2341 C CA . SER A 1 302 ? 28.022 -7.902 -21.658 1.00 96.69 302 SER A CA 1
ATOM 2342 C C . SER A 1 302 ? 28.546 -6.715 -22.462 1.00 96.69 302 SER A C 1
ATOM 2344 O O . SER A 1 302 ? 27.858 -6.156 -23.318 1.00 96.69 302 SER A O 1
ATOM 2346 N N . ARG A 1 303 ? 29.786 -6.329 -22.177 1.00 96.88 303 ARG A N 1
ATOM 2347 C CA . ARG A 1 303 ? 30.558 -5.366 -22.960 1.00 96.88 303 ARG A CA 1
ATOM 2348 C C . ARG A 1 303 ? 31.783 -6.087 -23.502 1.00 96.88 303 ARG A C 1
ATOM 2350 O O . ARG A 1 303 ? 32.456 -6.783 -22.742 1.00 96.88 303 ARG A O 1
ATOM 2357 N N . GLU A 1 304 ? 32.084 -5.898 -24.779 1.00 97.00 304 GLU A N 1
ATOM 2358 C CA . GLU A 1 304 ? 33.307 -6.414 -25.385 1.00 97.00 304 GLU A CA 1
ATOM 2359 C C . GLU A 1 304 ? 34.554 -5.872 -24.655 1.00 97.00 304 GLU A C 1
ATOM 2361 O O . GLU A 1 304 ? 34.546 -4.745 -24.152 1.00 97.00 304 GLU A O 1
ATOM 2366 N N . PRO A 1 305 ? 35.644 -6.655 -24.564 1.00 95.19 305 PRO A N 1
ATOM 2367 C CA . PRO A 1 305 ? 36.808 -6.289 -23.755 1.00 95.19 305 PRO A CA 1
ATOM 2368 C C . PRO A 1 305 ? 37.683 -5.209 -24.398 1.00 95.19 305 PRO A C 1
ATOM 2370 O O . PRO A 1 305 ? 38.417 -4.517 -23.696 1.00 95.19 305 PRO A O 1
ATOM 2373 N N . ARG A 1 306 ? 37.618 -5.063 -25.725 1.00 94.50 306 ARG A N 1
ATOM 2374 C CA . ARG A 1 306 ? 38.399 -4.087 -26.488 1.00 94.50 306 ARG A CA 1
ATOM 2375 C C . ARG A 1 306 ? 37.502 -3.004 -27.067 1.00 94.50 306 ARG A C 1
ATOM 2377 O O . ARG A 1 306 ? 36.339 -3.262 -27.382 1.00 94.50 306 ARG A O 1
ATOM 2384 N N . LYS A 1 307 ? 38.080 -1.821 -27.244 1.00 94.81 307 LYS A N 1
ATOM 2385 C CA . LYS A 1 307 ? 37.477 -0.753 -28.031 1.00 94.81 307 LYS A CA 1
ATOM 2386 C C . LYS A 1 307 ? 37.591 -1.046 -29.524 1.00 94.81 307 LYS A C 1
ATOM 2388 O O . LYS A 1 307 ? 38.471 -1.789 -29.963 1.00 94.81 307 LYS A O 1
ATOM 2393 N N . TYR A 1 308 ? 36.681 -0.459 -30.279 1.00 93.81 308 TYR A N 1
ATOM 2394 C CA . TYR A 1 308 ? 36.595 -0.534 -31.724 1.00 93.81 308 TYR A CA 1
ATOM 2395 C C . TYR A 1 308 ? 36.455 0.883 -32.267 1.00 93.81 308 TYR A C 1
ATOM 2397 O O . TYR A 1 308 ? 35.790 1.717 -31.656 1.00 93.81 308 TYR A O 1
ATOM 2405 N N . ILE A 1 309 ? 37.071 1.126 -33.419 1.00 93.44 309 ILE A N 1
ATOM 2406 C CA . ILE A 1 309 ? 36.919 2.371 -34.165 1.00 93.44 309 ILE A CA 1
ATOM 2407 C C . ILE A 1 309 ? 35.891 2.112 -35.258 1.00 93.44 309 ILE A C 1
ATOM 2409 O O . ILE A 1 309 ? 36.042 1.156 -36.022 1.00 93.44 309 ILE A O 1
ATOM 2413 N N . ILE A 1 310 ? 34.852 2.939 -35.309 1.00 90.44 310 ILE A N 1
ATOM 2414 C CA . ILE A 1 310 ? 33.875 2.944 -36.399 1.00 90.44 310 ILE A CA 1
ATOM 2415 C C . ILE A 1 310 ? 33.775 4.350 -36.985 1.00 90.44 310 ILE A C 1
ATOM 2417 O O . ILE A 1 310 ? 33.978 5.340 -36.282 1.00 90.44 310 ILE A O 1
ATOM 2421 N N . THR A 1 311 ? 33.417 4.448 -38.260 1.00 89.12 311 THR A N 1
ATOM 2422 C CA . THR A 1 311 ? 33.196 5.734 -38.930 1.00 89.12 311 THR A CA 1
ATOM 2423 C C . THR A 1 311 ? 31.700 6.025 -39.006 1.00 89.12 311 THR A C 1
ATOM 2425 O O . THR A 1 311 ? 30.925 5.201 -39.498 1.00 89.12 311 THR A O 1
ATOM 2428 N N . ASN A 1 312 ? 31.270 7.189 -38.518 1.00 84.94 312 ASN A N 1
ATOM 2429 C CA . ASN A 1 312 ? 29.861 7.581 -38.571 1.00 84.94 312 ASN A CA 1
ATOM 2430 C C . ASN A 1 312 ? 29.440 8.075 -39.968 1.00 84.94 312 ASN A C 1
ATOM 2432 O O . ASN A 1 312 ? 30.247 8.200 -40.888 1.00 84.94 312 ASN A O 1
ATOM 2436 N N . SER A 1 313 ? 28.157 8.415 -40.132 1.00 81.38 313 SER A N 1
ATOM 2437 C CA . SER A 1 313 ? 27.611 8.915 -41.404 1.00 81.38 313 SER A CA 1
ATOM 2438 C C . SER A 1 313 ? 28.223 10.237 -41.887 1.00 81.38 313 SER A C 1
ATOM 2440 O O . SER A 1 313 ? 28.010 10.612 -43.036 1.00 81.38 313 SER A O 1
ATOM 2442 N N . LYS A 1 314 ? 28.936 10.964 -41.020 1.00 86.25 314 LYS A N 1
ATOM 2443 C CA . LYS A 1 314 ? 29.637 12.216 -41.334 1.00 86.25 314 LYS A CA 1
ATOM 2444 C C . LYS A 1 314 ? 31.125 12.007 -41.642 1.00 86.25 314 LYS A C 1
ATOM 2446 O O . LYS A 1 314 ? 31.810 12.980 -41.932 1.00 86.25 314 LYS A O 1
ATOM 2451 N N . GLY A 1 315 ? 31.621 10.768 -41.602 1.00 88.38 315 GLY A N 1
ATOM 2452 C CA . GLY A 1 315 ? 33.038 10.464 -41.816 1.00 88.38 315 GLY A CA 1
ATOM 2453 C C . GLY A 1 315 ? 33.911 10.626 -40.570 1.00 88.38 315 GLY A C 1
ATOM 2454 O O . GLY A 1 315 ? 35.129 10.547 -40.680 1.00 88.38 315 GLY A O 1
ATOM 2455 N N . GLU A 1 316 ? 33.320 10.848 -39.395 1.00 91.56 316 GLU A N 1
ATOM 2456 C CA . GLU A 1 316 ? 34.061 11.015 -38.143 1.00 91.56 316 GLU A CA 1
ATOM 2457 C C . GLU A 1 316 ? 34.347 9.640 -37.525 1.00 91.56 316 GLU A C 1
ATOM 2459 O O . GLU A 1 316 ? 33.455 8.786 -37.444 1.00 91.56 316 GLU A O 1
ATOM 2464 N N . GLU A 1 317 ? 35.588 9.423 -37.091 1.00 93.31 317 GLU A N 1
ATOM 2465 C CA . GLU A 1 317 ? 35.974 8.231 -36.337 1.00 93.31 317 GLU A CA 1
ATOM 2466 C C . GLU A 1 317 ? 35.495 8.341 -34.886 1.00 93.31 317 GLU A C 1
ATOM 2468 O O . GLU A 1 317 ? 35.726 9.344 -34.213 1.00 93.31 317 GLU A O 1
ATOM 2473 N N . MET A 1 318 ? 34.838 7.293 -34.398 1.00 93.38 318 MET A N 1
ATOM 2474 C CA . MET A 1 318 ? 34.381 7.172 -33.015 1.00 93.38 318 MET A CA 1
ATOM 2475 C C . MET A 1 318 ? 34.983 5.908 -32.414 1.00 93.38 318 MET A C 1
ATOM 2477 O O . MET A 1 318 ? 34.966 4.847 -33.044 1.00 93.38 318 MET A O 1
ATOM 2481 N N . GLU A 1 319 ? 35.495 6.014 -31.192 1.00 95.31 319 GLU A N 1
ATOM 2482 C CA . GLU A 1 319 ? 36.167 4.920 -30.497 1.00 95.31 319 GLU A CA 1
ATOM 2483 C C . GLU A 1 319 ? 35.385 4.515 -29.240 1.00 95.31 319 GLU A C 1
ATOM 2485 O O . GLU A 1 319 ? 35.403 5.219 -28.231 1.00 95.31 319 GLU A O 1
ATOM 2490 N N . ASP A 1 320 ? 34.747 3.344 -29.269 1.00 96.06 320 ASP A N 1
ATOM 2491 C CA . ASP A 1 320 ? 33.986 2.827 -28.127 1.00 96.06 320 ASP A CA 1
ATOM 2492 C C . ASP A 1 320 ? 33.891 1.287 -28.138 1.00 96.06 320 ASP A C 1
ATOM 2494 O O . ASP A 1 320 ? 34.447 0.596 -28.994 1.00 96.06 320 ASP A O 1
ATOM 2498 N N . PHE A 1 321 ? 33.223 0.711 -27.145 1.00 96.81 321 PHE A N 1
ATOM 2499 C CA . PHE A 1 321 ? 32.982 -0.716 -27.004 1.00 96.81 321 PHE A CA 1
ATOM 2500 C C . PHE A 1 321 ? 31.703 -1.147 -27.726 1.00 96.81 321 PHE A C 1
ATOM 2502 O O . PHE A 1 321 ? 30.735 -0.400 -27.840 1.00 96.81 321 PHE A O 1
ATOM 2509 N N . TRP A 1 322 ? 31.650 -2.414 -28.132 1.00 97.69 322 TRP A N 1
ATOM 2510 C CA . TRP A 1 322 ? 30.378 -3.059 -28.449 1.00 97.69 322 TRP A CA 1
ATOM 2511 C C . TRP A 1 322 ? 29.757 -3.645 -27.184 1.00 97.69 322 TRP A C 1
ATOM 2513 O O . TRP A 1 322 ? 30.445 -4.222 -26.343 1.00 97.69 322 TRP A O 1
ATOM 2523 N N . TYR A 1 323 ? 28.441 -3.535 -27.075 1.00 98.12 323 TYR A N 1
ATOM 2524 C CA . TYR A 1 323 ? 27.653 -4.077 -25.980 1.00 98.12 323 TYR A CA 1
ATOM 2525 C C . TYR A 1 323 ? 26.733 -5.155 -26.520 1.00 98.12 323 TYR A C 1
ATOM 2527 O O . TYR A 1 323 ? 25.936 -4.891 -27.422 1.00 98.12 323 TYR A O 1
ATOM 2535 N N . GLN A 1 324 ? 26.820 -6.358 -25.958 1.00 98.25 324 GLN A N 1
ATOM 2536 C CA . GLN A 1 324 ? 25.803 -7.369 -26.178 1.00 98.25 324 GLN A CA 1
ATOM 2537 C C . GLN A 1 324 ? 24.592 -7.020 -25.315 1.00 98.25 324 GLN A C 1
ATOM 2539 O O . GLN A 1 324 ? 24.719 -6.827 -24.105 1.00 98.25 324 GLN A O 1
ATOM 2544 N N . ILE A 1 325 ? 23.416 -6.951 -25.925 1.00 97.88 325 ILE A N 1
ATOM 2545 C CA . ILE A 1 325 ? 22.180 -6.544 -25.260 1.00 97.88 325 ILE A CA 1
ATOM 2546 C C . ILE A 1 325 ? 21.063 -7.560 -25.474 1.00 97.88 325 ILE A C 1
ATOM 2548 O O . ILE A 1 325 ? 21.152 -8.436 -26.340 1.00 97.88 325 ILE A O 1
ATOM 2552 N N . LYS A 1 326 ? 19.992 -7.409 -24.696 1.00 96.94 326 LYS A N 1
ATOM 2553 C CA . LYS A 1 326 ? 18.704 -8.075 -24.867 1.00 96.94 326 LYS A CA 1
ATOM 2554 C C . LYS A 1 326 ? 17.582 -7.037 -24.939 1.00 96.94 326 LYS A C 1
ATOM 2556 O O . LYS A 1 326 ? 17.513 -6.120 -24.121 1.00 96.94 326 LYS A O 1
ATOM 2561 N N . THR A 1 327 ? 16.703 -7.174 -25.921 1.00 94.69 327 THR A N 1
ATOM 2562 C CA . THR A 1 327 ? 15.503 -6.341 -26.081 1.00 94.69 327 THR A CA 1
ATOM 2563 C C . THR A 1 327 ? 14.340 -6.873 -25.237 1.00 94.69 327 THR A C 1
ATOM 2565 O O . THR A 1 327 ? 14.369 -8.006 -24.751 1.00 94.69 327 THR A O 1
ATOM 2568 N N . SER A 1 328 ? 13.277 -6.078 -25.083 1.00 88.12 328 SER A N 1
ATOM 2569 C CA . SER A 1 328 ? 12.066 -6.493 -24.358 1.00 88.12 328 SER A CA 1
ATOM 2570 C C . SER A 1 328 ? 11.352 -7.693 -24.995 1.00 88.12 328 SER A C 1
ATOM 2572 O O . SER A 1 328 ? 10.805 -8.517 -24.268 1.00 88.12 328 SER A O 1
ATOM 2574 N N . ASP A 1 329 ? 11.410 -7.839 -26.326 1.00 90.25 329 ASP A N 1
ATOM 2575 C CA . ASP A 1 329 ? 10.916 -9.011 -27.072 1.00 90.25 329 ASP A CA 1
ATOM 2576 C C . ASP A 1 329 ? 11.907 -10.196 -27.068 1.00 90.25 329 ASP A C 1
ATOM 2578 O O . ASP A 1 329 ? 11.670 -11.218 -27.707 1.00 90.25 329 ASP A O 1
ATOM 2582 N N . GLY A 1 330 ? 13.017 -10.089 -26.329 1.00 93.94 330 GLY A N 1
ATOM 2583 C CA . GLY A 1 330 ? 13.954 -11.182 -26.070 1.00 93.94 330 GLY A CA 1
ATOM 2584 C C . GLY A 1 330 ? 15.052 -11.381 -27.116 1.00 93.94 330 GLY A C 1
ATOM 2585 O O . GLY A 1 330 ? 15.894 -12.265 -26.928 1.00 93.94 330 GLY A O 1
ATOM 2586 N N . LYS A 1 331 ? 15.102 -10.565 -28.176 1.00 96.88 331 LYS A N 1
ATOM 2587 C CA . LYS A 1 331 ? 16.181 -10.609 -29.174 1.00 96.88 331 LYS A CA 1
ATOM 2588 C C . LYS A 1 331 ? 17.503 -10.201 -28.535 1.00 96.88 331 LYS A C 1
ATOM 2590 O O . LYS A 1 331 ? 17.560 -9.279 -27.725 1.00 96.88 331 LYS A O 1
ATOM 2595 N N . LYS A 1 332 ? 18.577 -10.885 -28.925 1.00 98.19 332 LYS A N 1
ATOM 2596 C CA . LYS A 1 332 ? 19.939 -10.597 -28.470 1.00 98.19 332 LYS A CA 1
ATOM 2597 C C . LYS A 1 332 ? 20.797 -10.171 -29.642 1.00 98.19 332 LYS A C 1
ATOM 2599 O O . LYS A 1 332 ? 20.723 -10.789 -30.696 1.00 98.19 332 LYS A O 1
ATOM 2604 N N . GLY A 1 333 ? 21.628 -9.163 -29.440 1.00 98.12 333 GLY A N 1
ATOM 2605 C CA . GLY A 1 333 ? 22.549 -8.680 -30.460 1.00 98.12 333 GLY A CA 1
ATOM 2606 C C . GLY A 1 333 ? 23.503 -7.650 -29.888 1.00 98.12 333 GLY A C 1
ATOM 2607 O O . GLY A 1 333 ? 23.624 -7.532 -28.672 1.00 98.12 333 GLY A O 1
ATOM 2608 N N . TYR A 1 334 ? 24.162 -6.909 -30.765 1.00 98.31 334 TYR A N 1
ATOM 2609 C CA . TYR A 1 334 ? 25.215 -5.973 -30.419 1.00 98.31 334 TYR A CA 1
ATOM 2610 C C . TYR A 1 334 ? 24.855 -4.550 -30.842 1.00 98.31 334 TYR A C 1
ATOM 2612 O O . TYR A 1 334 ? 24.366 -4.329 -31.953 1.00 98.31 334 TYR A O 1
ATOM 2620 N N . LEU A 1 335 ? 25.120 -3.596 -29.950 1.00 97.81 335 LEU A N 1
ATOM 2621 C CA . LEU A 1 335 ? 25.046 -2.155 -30.196 1.00 97.81 335 LEU A CA 1
ATOM 2622 C C . LEU A 1 335 ? 26.412 -1.526 -29.922 1.00 97.81 335 LEU A C 1
ATOM 2624 O O . LEU A 1 335 ? 27.132 -1.980 -29.032 1.00 97.81 335 LEU A O 1
ATOM 2628 N N . PHE A 1 336 ? 26.770 -0.498 -30.683 1.00 97.00 336 PHE A N 1
ATOM 2629 C CA . PHE A 1 336 ? 27.997 0.256 -30.447 1.00 97.00 336 PHE A CA 1
ATOM 2630 C C . PHE A 1 336 ? 27.765 1.325 -29.372 1.00 97.00 336 PHE A C 1
ATOM 2632 O O . PHE A 1 336 ? 26.723 1.986 -29.384 1.00 97.00 336 PHE A O 1
ATOM 2639 N N . GLY A 1 337 ? 28.715 1.446 -28.442 1.00 95.19 337 GLY A N 1
ATOM 2640 C CA . GLY A 1 337 ? 28.599 2.213 -27.201 1.00 95.19 337 GLY A CA 1
ATOM 2641 C C . GLY A 1 337 ? 28.232 3.681 -27.402 1.00 95.19 337 GLY A C 1
ATOM 2642 O O . GLY A 1 337 ? 27.335 4.169 -26.723 1.00 95.19 337 GLY A O 1
ATOM 2643 N N . GLU A 1 338 ? 28.796 4.323 -28.426 1.00 94.50 338 GLU A N 1
ATOM 2644 C CA . GLU A 1 338 ? 28.594 5.750 -28.716 1.00 94.50 338 GLU A CA 1
ATOM 2645 C C . GLU A 1 338 ? 27.112 6.127 -28.907 1.00 94.50 338 GLU A C 1
ATOM 2647 O O . GLU A 1 338 ? 26.688 7.254 -28.664 1.00 94.50 338 GLU A O 1
ATOM 2652 N N . TYR A 1 339 ? 26.282 5.166 -29.323 1.00 95.19 339 TYR A N 1
ATOM 2653 C CA . TYR A 1 339 ? 24.861 5.382 -29.599 1.00 95.19 339 TYR A CA 1
ATOM 2654 C C . TYR A 1 339 ? 23.934 5.000 -28.446 1.00 95.19 339 TYR A C 1
ATOM 2656 O O . TYR A 1 339 ? 22.705 5.031 -28.598 1.00 95.19 339 TYR A O 1
ATOM 2664 N N . ILE A 1 340 ? 24.487 4.608 -27.301 1.00 95.12 340 ILE A N 1
ATOM 2665 C CA . ILE A 1 340 ? 23.720 4.220 -26.126 1.00 95.12 340 ILE A CA 1
ATOM 2666 C C . ILE A 1 340 ? 24.207 4.981 -24.896 1.00 95.12 340 ILE A C 1
ATOM 2668 O O . ILE A 1 340 ? 25.390 5.202 -24.688 1.00 95.12 340 ILE A O 1
ATOM 2672 N N . HIS A 1 341 ? 23.275 5.347 -24.028 1.00 94.19 341 HIS A N 1
ATOM 2673 C CA . HIS A 1 341 ? 23.596 5.862 -22.708 1.00 94.19 341 HIS A CA 1
ATOM 2674 C C . HIS A 1 341 ? 23.365 4.744 -21.699 1.00 94.19 341 HIS A C 1
ATOM 2676 O O . HIS A 1 341 ? 22.218 4.379 -21.412 1.00 94.19 341 HIS A O 1
ATOM 2682 N N . VAL A 1 342 ? 24.448 4.175 -21.171 1.00 93.12 342 VAL A N 1
ATOM 2683 C CA . VAL A 1 342 ? 24.370 3.208 -20.070 1.00 93.12 342 VAL A CA 1
ATOM 2684 C C . VAL A 1 342 ? 23.758 3.907 -18.859 1.00 93.12 342 VAL A C 1
ATOM 2686 O O . VAL A 1 342 ? 24.054 5.061 -18.575 1.00 93.12 342 VAL A O 1
ATOM 2689 N N . VAL A 1 343 ? 22.845 3.242 -18.159 1.00 89.56 343 VAL A N 1
ATOM 2690 C CA . VAL A 1 343 ? 22.253 3.804 -16.943 1.00 89.5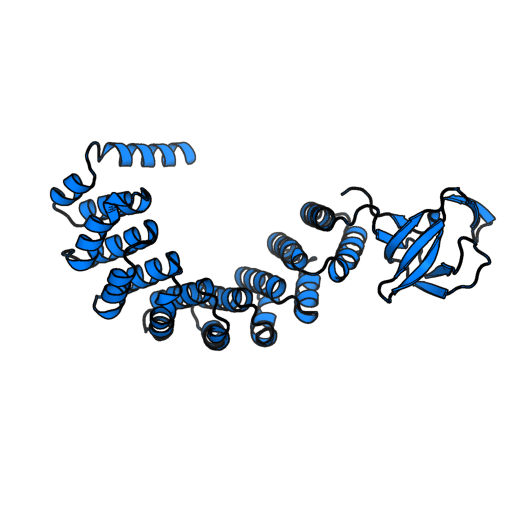6 343 VAL A CA 1
ATOM 2691 C C . VAL A 1 343 ? 23.332 3.854 -15.863 1.00 89.56 343 VAL A C 1
ATOM 2693 O O . VAL A 1 343 ? 23.786 2.809 -15.389 1.00 89.56 343 VAL A O 1
ATOM 2696 N N . ASP A 1 344 ? 23.743 5.062 -15.488 1.00 83.06 344 ASP A N 1
ATOM 2697 C CA . ASP A 1 344 ? 24.769 5.297 -14.472 1.00 83.06 344 ASP A CA 1
ATOM 2698 C C . ASP A 1 344 ? 24.301 4.959 -13.048 1.00 83.06 344 ASP A C 1
ATOM 2700 O O . ASP A 1 344 ? 23.139 4.624 -12.793 1.00 83.06 344 ASP A O 1
ATOM 2704 N N . SER A 1 345 ? 25.232 5.035 -12.092 1.00 61.38 345 SER A N 1
ATOM 2705 C CA . SER A 1 345 ? 24.896 5.038 -10.668 1.00 61.38 345 SER A CA 1
ATOM 2706 C C . SER A 1 345 ? 24.024 6.251 -10.314 1.00 61.38 345 SER A C 1
ATOM 2708 O O . SER A 1 345 ? 24.288 7.358 -10.768 1.00 61.38 345 SER A O 1
ATOM 2710 N N . TYR A 1 346 ? 22.992 5.967 -9.519 1.00 60.12 346 TYR A N 1
ATOM 2711 C CA . TYR A 1 346 ? 21.726 6.692 -9.322 1.00 60.12 346 TYR A CA 1
ATOM 2712 C C . TYR A 1 346 ? 21.761 8.169 -8.964 1.00 60.12 346 TYR A C 1
ATOM 2714 O O . TYR A 1 346 ? 22.615 8.544 -8.133 1.00 60.12 346 TYR A O 1
#

Organism: Leptospira biflexa serovar Patoc (strain Patoc 1 / ATCC 23582 / Paris) (NCBI:txid456481)

Secondary structure (DSSP, 8-state):
-HHHHHHHHHHHHHTT--S-HHHHHHH--SHHHHHHHHHHHHHH--GGGHHHHHHHHHH-SSHHHHHHHHHHHHHHT--HHHHHHHHHHS-HHHHHHHHHHHHHHT-GGGHHHHHHHTT-SSHHHHHHHHHHHHHHT-GGGHHHHHHHHTSS-HHHHHHHHHHHHHTT-GGGHHHHGGGGG-SSHHHHHHHHHHHHHH--HHHHHHHHHHTT-SSHHHHHHHHHHHTTS-HHHHHHHHHHHHHH-TT-TTHHHHHHHHHHTT-TTTEEEE--SSEEEEESSSSTTSPEEEEEETT-EEEEEEEEEEEEEEE-TTS-EEEEEEEEEE-TT--EEEEEGGGEEE----

pLDDT: mean 92.45, std 12.55, range [32.25, 98.81]

Radius of gyration: 29.37 Å; chains: 1; bounding box: 65×40×86 Å

Sequence (346 aa):
MKKLLTILIFALSFQLYAGDLKDDLKSATGDSEKISILAEMGKSGETKYVKPVTEQLEKGESSKIRAQAATSLGDLKAGFNELHKAFDNDDVYVREASIEALAKIGNSKSQSYFEKGTKDKNEKIRFYSVQGLSKVGRSGNAPIFRNAIEWKDKPTQLAAIRGLGNINAWDEWKYVKPFCSNSDKDFVMACLYSAGKFKTDESLLAIESLLASPDTEISKEAFDAIANFKPAQVIPTLIRFKKTNPNHPNLADLSANLKKLKAAKQYAIINVSDRLNLRSKANERSEVITGLPGNAVVEIISREPRKYIITNSKGEEMEDFWYQIKTSDGKKGYLFGEYIHVVDSY

Foldseek 3Di:
DVVVVVVVVVVVLVVVDPDDLLVQCVVDDDLVSVLSSLLVLLQVLDPVCLVVLLCQLVPPPDPSSNLSSLLSCLSNLHDLVSLLVQLVDHDPSNVLSSLLSLLSSLDLVCLVVLVVQCPDPDPSSVLSSLSSLLSNQDLVCLVVLLVQCPDPDPSSVLSSLLSCLSNLVLVCLVSLVVQCPDPDVSSVLSSLNSLLSNQDPVSLVSLLVQCQPPPPVSNLSSLVSLLSYQLLVRVLSLQLCCVVCVPDPVVVSSLVSCVVSVQAQQKKFFADQAWFFFAAAFDPPGDGPDTDGHRFMWTFPDKDPAWDWDADPVRDTDIFIWTWTAHSVGDTGIGTPVRIGGRHRD

InterPro domains:
  IPR003646 SH3-like domain, bacterial-type [PF08239] (274-340)
  IPR003646 SH3-like domain, bacterial-type [PS51781] (265-344)
  IPR011989 Armadillo-like helical [G3DSA:1.25.10.10] (20-260)
  IPR016024 Armadillo-type fold [SSF48371] (40-245)